Protein AF-A0A124GRG6-F1 (afdb_monomer_lite)

Foldseek 3Di:
DCDVVPDPVVVVCPVQDDPDDDDDFDPVQQFLVLLLVCLQFAAAPVCSVVVNVVSVVPSRVSSVNSRVQVCCCPVVVKDFHGNQDHDDDDDLPQWDADGPVRCQVQQQDADPVDRPDLPGVLSVPPPALAPVVSVVSSVCSNTPGPDPVVVVLVVLQVVQLVVDVQLVVQLRVLRNQAYHVVVLSVLQGIDDPDDDPVNVVVVVVSVVNVVSNVVSLVSNLVSCPSPDRPVSVVSNPPDPPVPVVPPPDD

Sequence (250 aa):
MNTAKESKLRYIIQENLPDPIFTFLDRRWWSEKTGHEYVERLAFPEEVDSLKVTLGGNYFAACCFAAVLKYVEVELQRSFTAHSLRIRFEPSQGSMTIDLATIVSLELIQNLQNAKSKESLFGLLNKTLTPMGARLLRASILQPSTERVKLTARYNAVEDLATKEDMFVSVRQALKGFIDADKVLTAIILVPTKRTIQYVEQSVNNVIMLKTYVSAIKSIFQALGAAQSDLLLTIREVDPTPLWCFTQSN

pLDDT: mean 86.77, std 13.29, range [29.41, 96.44]

Organism: Penicillium freii (NCBI:txid48697)

InterPro domains:
  IPR007696 DNA mismatch repair protein MutS, core [PF05192] (101-217)
  IPR036187 DNA mismatch repair protein MutS, core domain superfamily [SSF48334] (99-239)
  IPR036678 MutS, connector domain superfamily [SSF53150] (53-112)
  IPR045076 DNA mismatch repair MutS [PTHR11361] (50-224)

Radius of gyration: 21.97 Å; chains: 1; bounding box: 48×64×55 Å

Secondary structure (DSSP, 8-state):
--TTTT-HHHHHHHHHSSS-------GGG--HHHHHHHHHHHB-TTTHHHHHHHHHT-HHHHHHHHHHHHHHHHTS--EEPTT-B------STTB----HHHHHHTTSSS-SS-TT-S-SHHHHH---SSHHHHHHHHHHHHS-B--HHHHHHHHHHHHHHHH-HHHHHHHHHHHTT---HHHHHHHHHEEPSS--HHHHHHHHHHHHHHHHHHHHHHHHHHHTTT--SHHHHHHHT---HHHHTTSS--

Structure (mmCIF, N/CA/C/O backbone):
data_AF-A0A124GRG6-F1
#
_entry.id   AF-A0A124GRG6-F1
#
loop_
_atom_site.group_PDB
_atom_site.id
_atom_site.type_symbol
_atom_site.label_atom_id
_atom_site.label_alt_id
_atom_site.label_comp_id
_atom_site.label_asym_id
_atom_site.label_entity_id
_atom_site.label_seq_id
_atom_site.pdbx_PDB_ins_code
_atom_site.Cartn_x
_atom_site.Cartn_y
_atom_site.Cartn_z
_atom_site.occupancy
_atom_site.B_iso_or_equiv
_atom_site.auth_seq_id
_atom_site.auth_comp_id
_atom_site.auth_asym_id
_atom_site.auth_atom_id
_atom_site.pdbx_PDB_model_num
ATOM 1 N N . MET A 1 1 ? 18.482 10.047 -30.216 1.00 45.06 1 MET A N 1
ATOM 2 C CA . MET A 1 1 ? 17.725 9.510 -29.060 1.00 45.06 1 MET A CA 1
ATOM 3 C C . MET A 1 1 ? 17.714 10.540 -27.921 1.00 45.06 1 MET A C 1
ATOM 5 O O . MET A 1 1 ? 18.428 10.366 -26.948 1.00 45.06 1 MET A O 1
ATOM 9 N N . ASN A 1 2 ? 16.933 11.623 -28.046 1.00 51.88 2 ASN A N 1
ATOM 10 C CA . ASN A 1 2 ? 16.755 12.647 -26.990 1.00 51.88 2 ASN A CA 1
ATOM 11 C C . ASN A 1 2 ? 15.276 12.874 -26.609 1.00 51.88 2 ASN A C 1
ATOM 13 O O . ASN A 1 2 ? 14.958 13.692 -25.753 1.00 51.88 2 ASN A O 1
ATOM 17 N N . THR A 1 3 ? 14.356 12.108 -27.198 1.00 67.44 3 THR A N 1
ATOM 18 C CA . THR A 1 3 ? 12.917 12.408 -27.198 1.00 67.44 3 THR A CA 1
ATOM 19 C C . THR A 1 3 ? 12.242 12.324 -25.827 1.00 67.44 3 THR A C 1
ATOM 21 O O . THR A 1 3 ? 11.271 13.033 -25.589 1.00 67.44 3 THR A O 1
ATOM 24 N N . ALA A 1 4 ? 12.745 11.506 -24.896 1.00 66.69 4 ALA A N 1
ATOM 25 C CA . ALA A 1 4 ? 12.162 11.407 -23.553 1.00 66.69 4 ALA A CA 1
ATOM 26 C C . ALA A 1 4 ? 12.542 12.595 -22.647 1.00 66.69 4 ALA A C 1
ATOM 28 O O . ALA A 1 4 ? 11.712 13.073 -21.870 1.00 66.69 4 ALA A O 1
ATOM 29 N N . LYS A 1 5 ? 13.782 13.094 -22.765 1.00 72.31 5 LYS A N 1
ATOM 30 C CA . LYS A 1 5 ? 14.305 14.213 -21.958 1.00 72.31 5 LYS A CA 1
ATOM 31 C C . LYS A 1 5 ? 13.663 15.550 -22.330 1.00 72.31 5 LYS A C 1
ATOM 33 O O . LYS A 1 5 ? 13.574 16.432 -21.483 1.00 72.31 5 LYS A O 1
ATOM 38 N N . GLU A 1 6 ? 13.182 15.664 -23.560 1.00 78.69 6 GLU A N 1
ATOM 39 C CA . GLU A 1 6 ? 12.491 16.838 -24.105 1.00 78.69 6 GLU A CA 1
ATOM 40 C C . GLU A 1 6 ? 10.975 16.601 -24.239 1.00 78.69 6 GLU A C 1
ATOM 42 O O . GLU A 1 6 ? 10.271 17.335 -24.927 1.00 78.69 6 GLU A O 1
ATOM 47 N N . SER A 1 7 ? 10.446 15.549 -23.605 1.00 86.00 7 SER A N 1
ATOM 48 C CA . SER A 1 7 ? 9.032 15.201 -23.743 1.00 86.00 7 SER A CA 1
ATOM 49 C C . SER A 1 7 ? 8.112 16.224 -23.071 1.00 86.00 7 SER A C 1
ATOM 51 O O . SER A 1 7 ? 8.386 16.723 -21.978 1.00 86.00 7 SER A O 1
ATOM 53 N N . LYS A 1 8 ? 6.946 16.460 -23.688 1.00 86.50 8 LYS A N 1
ATOM 54 C CA . LYS A 1 8 ? 5.879 17.307 -23.127 1.00 86.50 8 LYS A CA 1
ATOM 55 C C . LYS A 1 8 ? 5.439 16.846 -21.732 1.00 86.50 8 LYS A C 1
ATOM 57 O O . LYS A 1 8 ? 5.145 17.673 -20.879 1.00 86.50 8 LYS A O 1
ATOM 62 N N . LEU A 1 9 ? 5.434 15.534 -21.485 1.00 85.44 9 LEU A N 1
ATOM 63 C CA . LEU A 1 9 ? 5.103 14.973 -20.175 1.00 85.44 9 LEU A CA 1
ATOM 64 C C . LEU A 1 9 ? 6.081 15.447 -19.096 1.00 85.44 9 LEU A C 1
ATOM 66 O O . LEU A 1 9 ? 5.651 15.839 -18.018 1.00 85.44 9 LEU A O 1
ATOM 70 N N . ARG A 1 10 ? 7.387 15.457 -19.389 1.00 85.75 10 ARG A N 1
ATOM 71 C CA . ARG A 1 10 ? 8.394 15.947 -18.444 1.00 85.75 10 ARG A CA 1
ATOM 72 C C . ARG A 1 10 ? 8.158 17.414 -18.095 1.00 85.75 10 ARG A C 1
ATOM 74 O O . ARG A 1 10 ? 8.211 17.750 -16.920 1.00 85.75 10 ARG A O 1
ATOM 81 N N . TYR A 1 11 ? 7.865 18.243 -19.096 1.00 85.81 11 TYR A N 1
ATOM 82 C CA . TYR A 1 11 ? 7.558 19.658 -18.887 1.00 85.81 11 TYR A CA 1
ATOM 83 C C . TYR A 1 11 ? 6.348 19.838 -17.959 1.00 85.81 11 TYR A C 1
ATOM 85 O O . TYR A 1 11 ? 6.452 20.516 -16.944 1.00 85.81 11 TYR A O 1
ATOM 93 N N . ILE A 1 12 ? 5.246 19.129 -18.231 1.00 86.25 12 ILE A N 1
ATOM 94 C CA . ILE A 1 12 ? 4.041 19.162 -17.386 1.00 86.25 12 ILE A CA 1
ATOM 95 C C . ILE A 1 12 ? 4.366 18.732 -15.947 1.00 86.25 12 ILE A C 1
ATOM 97 O O . ILE A 1 12 ? 3.923 19.368 -14.996 1.00 86.25 12 ILE A O 1
ATOM 101 N N . ILE A 1 13 ? 5.158 17.672 -15.763 1.00 86.62 13 ILE A N 1
ATOM 102 C CA . ILE A 1 13 ? 5.553 17.199 -14.429 1.00 86.62 13 ILE A CA 1
ATOM 103 C C . ILE A 1 13 ? 6.398 18.254 -13.699 1.00 86.62 13 ILE A C 1
ATOM 105 O O . ILE A 1 13 ? 6.186 18.470 -12.511 1.00 86.62 13 ILE A O 1
ATOM 109 N N . GLN A 1 14 ? 7.326 18.917 -14.393 1.00 86.50 14 GLN A N 1
ATOM 110 C CA . GLN A 1 14 ? 8.172 19.970 -13.820 1.00 86.50 14 GLN A CA 1
ATOM 111 C C . GLN A 1 14 ? 7.398 21.233 -13.446 1.00 86.50 14 GLN A C 1
ATOM 113 O O . GLN A 1 14 ? 7.753 21.877 -12.468 1.00 86.50 14 GLN A O 1
ATOM 118 N N . GLU A 1 15 ? 6.354 21.583 -14.196 1.00 84.75 15 GLU A N 1
ATOM 119 C CA . GLU A 1 15 ? 5.492 22.714 -13.844 1.00 84.75 15 GLU A CA 1
ATOM 120 C C . GLU A 1 15 ? 4.614 22.427 -12.624 1.00 84.75 15 GLU A C 1
ATOM 122 O O . GLU A 1 15 ? 4.284 23.345 -11.880 1.00 84.75 15 GLU A O 1
ATOM 127 N N . ASN A 1 16 ? 4.217 21.167 -12.422 1.00 82.50 16 ASN A N 1
ATOM 128 C CA . ASN A 1 16 ? 3.251 20.818 -11.384 1.00 82.50 16 ASN A CA 1
ATOM 129 C C . ASN A 1 16 ? 3.906 20.339 -10.081 1.00 82.50 16 ASN A C 1
ATOM 131 O O . ASN A 1 16 ? 3.351 20.585 -9.017 1.00 82.50 16 ASN A O 1
ATOM 135 N N . LEU A 1 17 ? 5.062 19.669 -10.121 1.00 80.75 17 LEU A N 1
ATOM 136 C CA . LEU A 1 17 ? 5.727 19.148 -8.921 1.00 80.75 17 LEU A CA 1
ATOM 137 C C . LEU A 1 17 ? 6.928 20.012 -8.507 1.00 80.75 17 LEU A C 1
ATOM 139 O O . LEU A 1 17 ? 7.742 20.358 -9.362 1.00 80.75 17 LEU A O 1
ATOM 143 N N . PRO A 1 18 ? 7.113 20.277 -7.200 1.00 75.94 18 PRO A N 1
ATOM 144 C CA . PRO A 1 18 ? 8.347 20.866 -6.695 1.00 75.94 18 PRO A CA 1
ATOM 145 C C . PRO A 1 18 ? 9.488 19.836 -6.761 1.00 75.94 18 PRO A C 1
ATOM 147 O O . PRO A 1 18 ? 9.360 18.730 -6.236 1.00 75.94 18 PRO A O 1
ATOM 150 N N . ASP A 1 19 ? 10.590 20.198 -7.423 1.00 79.69 19 ASP A N 1
ATOM 151 C CA . ASP A 1 19 ? 11.843 19.429 -7.540 1.00 79.69 19 ASP A CA 1
ATOM 152 C C . ASP A 1 19 ? 11.698 17.922 -7.874 1.00 79.69 19 ASP A C 1
ATOM 154 O O . ASP A 1 19 ? 12.175 17.055 -7.132 1.00 79.69 19 ASP A O 1
ATOM 158 N N . PRO A 1 20 ? 11.074 17.553 -9.011 1.00 84.31 20 PRO A N 1
ATOM 159 C CA . PRO A 1 20 ? 10.910 16.154 -9.390 1.00 84.31 20 PRO A CA 1
ATOM 160 C C . PRO A 1 20 ? 12.249 15.493 -9.756 1.00 84.31 20 PRO A C 1
ATOM 162 O O . PRO A 1 20 ? 12.995 15.968 -10.617 1.00 84.31 20 PRO A O 1
ATOM 165 N N . ILE A 1 21 ? 12.519 14.332 -9.156 1.00 87.81 21 ILE A N 1
ATOM 166 C CA . ILE A 1 21 ? 13.664 13.482 -9.505 1.00 87.81 21 ILE A CA 1
ATOM 167 C C . ILE A 1 21 ? 13.283 12.609 -10.703 1.00 87.81 21 ILE A C 1
ATOM 169 O O . ILE A 1 21 ? 12.357 11.802 -10.628 1.00 87.81 21 ILE A O 1
ATOM 173 N N . PHE A 1 22 ? 14.027 12.739 -11.802 1.00 87.88 22 PHE A N 1
ATOM 174 C CA . PHE A 1 22 ? 13.842 11.910 -12.993 1.00 87.88 22 PHE A CA 1
ATOM 175 C C . PHE A 1 22 ? 14.947 10.864 -13.114 1.00 87.88 22 PHE A C 1
ATOM 177 O O . PHE A 1 22 ? 16.128 11.201 -13.209 1.00 87.88 22 PHE A O 1
ATOM 184 N N . THR A 1 23 ? 14.554 9.596 -13.209 1.00 89.19 23 THR A N 1
ATOM 185 C CA . THR A 1 23 ? 15.450 8.488 -13.551 1.00 89.19 23 THR A CA 1
ATOM 186 C C . THR A 1 23 ? 15.090 7.967 -14.935 1.00 89.19 23 THR A C 1
ATOM 188 O O . THR A 1 23 ? 13.959 7.554 -15.181 1.00 89.19 23 THR A O 1
ATOM 191 N N . PHE A 1 24 ? 16.048 8.012 -15.860 1.00 88.25 24 PHE A N 1
ATOM 192 C CA . PHE A 1 24 ? 15.847 7.561 -17.234 1.00 88.25 24 PHE A CA 1
ATOM 193 C C . PHE A 1 24 ? 16.348 6.129 -17.393 1.00 88.25 24 PHE A C 1
ATOM 195 O O . PHE A 1 24 ? 17.484 5.824 -17.042 1.00 88.25 24 PHE A O 1
ATOM 202 N N . LEU A 1 25 ? 15.496 5.271 -17.950 1.00 89.56 25 LEU A N 1
ATOM 203 C CA . LEU A 1 25 ? 15.779 3.860 -18.200 1.00 89.56 25 LEU A CA 1
ATOM 204 C C . LEU A 1 25 ? 15.979 3.610 -19.695 1.00 89.56 25 LEU A C 1
ATOM 206 O O . LEU A 1 25 ? 15.383 4.295 -20.530 1.00 89.56 25 LEU A O 1
ATOM 210 N N . ASP A 1 26 ? 16.783 2.602 -20.036 1.00 90.00 26 ASP A N 1
ATOM 211 C CA . ASP A 1 26 ? 16.988 2.195 -21.427 1.00 90.00 26 ASP A CA 1
ATOM 212 C C . ASP A 1 26 ? 15.670 1.686 -22.039 1.00 90.00 26 ASP A C 1
ATOM 214 O O . ASP A 1 26 ? 14.935 0.910 -21.421 1.00 90.00 26 ASP A O 1
ATOM 218 N N . ARG A 1 27 ? 15.374 2.096 -23.281 1.00 89.50 27 ARG A N 1
ATOM 219 C CA . ARG A 1 27 ? 14.170 1.701 -24.026 1.00 89.50 27 ARG A CA 1
ATOM 220 C C . ARG A 1 27 ? 14.010 0.183 -24.103 1.00 89.50 27 ARG A C 1
ATOM 222 O O . ARG A 1 27 ? 12.877 -0.291 -24.079 1.00 89.50 27 ARG A O 1
ATOM 229 N N . ARG A 1 28 ? 15.110 -0.573 -24.146 1.00 91.75 28 ARG A N 1
ATOM 230 C CA . ARG A 1 28 ? 15.088 -2.045 -24.194 1.00 91.75 28 ARG A CA 1
ATOM 231 C C . ARG A 1 28 ? 14.406 -2.692 -22.982 1.00 91.75 28 ARG A C 1
ATOM 233 O O . ARG A 1 28 ? 13.958 -3.826 -23.085 1.00 91.75 28 ARG A O 1
ATOM 240 N N . TRP A 1 29 ? 14.320 -1.993 -21.846 1.00 92.62 29 TRP A N 1
ATOM 241 C CA . TRP A 1 29 ? 13.673 -2.504 -20.630 1.00 92.62 29 TRP A CA 1
ATOM 242 C C . TRP A 1 29 ? 12.144 -2.354 -20.646 1.00 92.62 29 TRP A C 1
ATOM 244 O O . TRP A 1 29 ? 11.463 -2.961 -19.828 1.00 92.62 29 TRP A O 1
ATOM 254 N N . TRP A 1 30 ? 11.588 -1.604 -21.600 1.00 94.12 30 TRP A N 1
ATOM 255 C CA . TRP A 1 30 ? 10.148 -1.370 -21.742 1.00 94.12 30 TRP A CA 1
ATOM 256 C C . TRP A 1 30 ? 9.510 -2.410 -22.672 1.00 94.12 30 TRP A C 1
ATOM 258 O O . TRP A 1 30 ? 9.023 -2.072 -23.751 1.00 94.12 30 TRP A O 1
ATOM 268 N N . SER A 1 31 ? 9.543 -3.679 -22.265 1.00 94.94 31 SER A N 1
ATOM 269 C CA . SER A 1 31 ? 9.115 -4.832 -23.070 1.00 94.94 31 SER A CA 1
ATOM 270 C C . SER A 1 31 ? 7.916 -5.540 -22.440 1.00 94.94 31 SER A C 1
ATOM 272 O O . SER A 1 31 ? 7.988 -5.973 -21.292 1.00 94.94 31 SER A O 1
ATOM 274 N N . GLU A 1 32 ? 6.833 -5.701 -23.203 1.00 94.69 32 GLU A N 1
ATOM 275 C CA . GLU A 1 32 ? 5.646 -6.458 -22.781 1.00 94.69 32 GLU A CA 1
ATOM 276 C C . GLU A 1 32 ? 5.993 -7.922 -22.489 1.00 94.69 32 GLU A C 1
ATOM 278 O O . GLU A 1 32 ? 5.652 -8.436 -21.425 1.00 94.69 32 GLU A O 1
ATOM 283 N N . LYS A 1 33 ? 6.752 -8.570 -23.386 1.00 94.56 33 LYS A N 1
ATOM 284 C CA . LYS A 1 33 ? 7.201 -9.960 -23.215 1.00 94.56 33 LYS A CA 1
ATOM 285 C C . LYS A 1 33 ? 7.907 -10.153 -21.873 1.00 94.56 33 LYS A C 1
ATOM 287 O O . LYS A 1 33 ? 7.586 -11.071 -21.128 1.00 94.56 33 LYS A O 1
ATOM 292 N N . THR A 1 34 ? 8.824 -9.245 -21.542 1.00 94.56 34 THR A N 1
ATOM 293 C CA . THR A 1 34 ? 9.552 -9.285 -20.268 1.00 94.56 34 THR A CA 1
ATOM 294 C C . THR A 1 34 ? 8.617 -9.047 -19.080 1.00 94.56 34 THR A C 1
ATOM 296 O O . THR A 1 34 ? 8.806 -9.641 -18.024 1.00 94.56 34 THR A O 1
ATOM 299 N N . GLY A 1 35 ? 7.570 -8.234 -19.244 1.00 93.88 35 GLY A N 1
ATOM 300 C CA . GLY A 1 35 ? 6.513 -8.069 -18.245 1.00 93.88 35 GLY A CA 1
ATOM 301 C C . GLY A 1 35 ? 5.787 -9.380 -17.931 1.00 93.88 35 GLY A C 1
ATOM 302 O O . GLY A 1 35 ? 5.628 -9.721 -16.760 1.00 93.88 35 GLY A O 1
ATOM 303 N N . HIS A 1 36 ? 5.419 -10.156 -18.955 1.00 94.25 36 HIS A N 1
ATOM 304 C CA . HIS A 1 36 ? 4.814 -11.480 -18.766 1.00 94.25 36 HIS A CA 1
ATOM 305 C C . HIS A 1 36 ? 5.774 -12.484 -18.117 1.00 94.25 36 HIS A C 1
ATOM 307 O O . HIS A 1 36 ? 5.362 -13.208 -17.212 1.00 94.25 36 HIS A O 1
ATOM 313 N N . GLU A 1 37 ? 7.049 -12.489 -18.519 1.00 95.19 37 GLU A N 1
ATOM 314 C CA . GLU A 1 37 ? 8.094 -13.316 -17.893 1.00 95.19 37 GLU A CA 1
ATOM 315 C C . GLU A 1 37 ? 8.240 -12.995 -16.394 1.00 95.19 37 GLU A C 1
ATOM 317 O O . GLU A 1 37 ? 8.407 -13.890 -15.564 1.00 95.19 37 GLU A O 1
ATOM 322 N N . TYR A 1 38 ? 8.136 -11.716 -16.014 1.00 95.31 38 TYR A N 1
ATOM 323 C CA . TYR A 1 38 ? 8.145 -11.311 -14.611 1.00 95.31 38 TYR A CA 1
ATOM 324 C C . TYR A 1 38 ? 6.921 -11.797 -13.839 1.00 95.31 38 TYR A C 1
ATOM 326 O O . TYR A 1 38 ? 7.084 -12.251 -12.708 1.00 95.31 38 TYR A O 1
ATOM 334 N N . VAL A 1 39 ? 5.721 -11.719 -14.420 1.00 94.81 39 VAL A N 1
ATOM 335 C CA . VAL A 1 39 ? 4.507 -12.246 -13.777 1.00 94.81 39 VAL A CA 1
ATOM 336 C C . VAL A 1 39 ? 4.622 -13.746 -13.558 1.00 94.81 39 VAL A C 1
ATOM 338 O O . VAL A 1 39 ? 4.385 -14.209 -12.450 1.00 94.81 39 VAL A O 1
ATOM 341 N N . GLU A 1 40 ? 5.058 -14.493 -14.567 1.00 95.00 40 GLU A N 1
ATOM 342 C CA . GLU A 1 40 ? 5.236 -15.942 -14.459 1.00 95.00 40 GLU A CA 1
ATOM 343 C C . GLU A 1 40 ? 6.238 -16.332 -13.370 1.00 95.00 40 GLU A C 1
ATOM 345 O O . GLU A 1 40 ? 6.014 -17.287 -12.631 1.00 95.00 40 GLU A O 1
ATOM 350 N N . ARG A 1 41 ? 7.320 -15.565 -13.225 1.00 94.88 41 ARG A N 1
ATOM 351 C CA . ARG A 1 41 ? 8.357 -15.846 -12.232 1.00 94.88 41 ARG A CA 1
ATOM 352 C C . ARG A 1 41 ? 7.998 -15.391 -10.817 1.00 94.88 41 ARG A C 1
ATOM 354 O O . ARG A 1 41 ? 8.437 -16.020 -9.857 1.00 94.88 41 ARG A O 1
ATOM 361 N N . LEU A 1 42 ? 7.307 -14.261 -10.662 1.00 94.56 42 LEU A N 1
ATOM 362 C CA . LEU A 1 42 ? 7.162 -13.579 -9.368 1.00 94.56 42 LEU A CA 1
ATOM 363 C C . LEU A 1 42 ? 5.755 -13.642 -8.776 1.00 94.56 42 LEU A C 1
ATOM 365 O O . LEU A 1 42 ? 5.645 -13.562 -7.553 1.00 94.56 42 LEU A O 1
ATOM 369 N N . ALA A 1 43 ? 4.706 -13.763 -9.592 1.00 94.12 43 ALA A N 1
ATOM 370 C CA . ALA A 1 43 ? 3.334 -13.815 -9.093 1.00 94.12 43 ALA A CA 1
ATOM 371 C C . ALA A 1 43 ? 3.041 -15.143 -8.386 1.00 94.12 43 ALA A C 1
ATOM 373 O O . ALA A 1 43 ? 3.670 -16.168 -8.674 1.00 94.12 43 ALA A O 1
ATOM 374 N N . PHE A 1 44 ? 2.053 -15.140 -7.491 1.00 92.81 44 PHE A N 1
ATOM 375 C CA . PHE A 1 44 ? 1.542 -16.382 -6.917 1.00 92.81 44 PHE A CA 1
ATOM 376 C C . PHE A 1 44 ? 1.008 -17.309 -8.015 1.00 92.81 44 PHE A C 1
ATOM 378 O O . PHE A 1 44 ? 0.324 -16.812 -8.912 1.00 92.81 44 PHE A O 1
ATOM 385 N N . PRO A 1 45 ? 1.269 -18.633 -7.954 1.00 91.38 45 PRO A N 1
ATOM 386 C CA . PRO A 1 45 ? 0.937 -19.557 -9.043 1.00 91.38 45 PRO A CA 1
ATOM 387 C C . PRO A 1 45 ? -0.543 -19.518 -9.440 1.00 91.38 45 PRO A C 1
ATOM 389 O O . PRO A 1 45 ? -0.868 -19.585 -10.619 1.00 91.38 45 PRO A O 1
ATOM 392 N N . GLU A 1 46 ? -1.424 -19.330 -8.457 1.00 91.69 46 GLU A N 1
ATOM 393 C CA . GLU A 1 46 ? -2.879 -19.254 -8.628 1.00 91.69 46 GLU A CA 1
ATOM 394 C C . GLU A 1 46 ? -3.341 -17.998 -9.390 1.00 91.69 46 GLU A C 1
ATOM 396 O O . GLU A 1 46 ? -4.399 -18.001 -10.015 1.00 91.69 46 GLU A O 1
ATOM 401 N N . GLU A 1 47 ? -2.557 -16.915 -9.362 1.00 90.88 47 GLU A N 1
ATOM 402 C CA . GLU A 1 47 ? -2.912 -15.627 -9.972 1.00 90.88 47 GLU A CA 1
ATOM 403 C C . GLU A 1 47 ? -2.269 -15.430 -11.363 1.00 90.88 47 GLU A C 1
ATOM 405 O O . GLU A 1 47 ? -2.667 -14.517 -12.093 1.00 90.88 47 GLU A O 1
ATOM 410 N N . VAL A 1 48 ? -1.299 -16.271 -11.763 1.00 92.25 48 VAL A N 1
ATOM 411 C CA . VAL A 1 48 ? -0.482 -16.081 -12.983 1.00 92.25 48 VAL A CA 1
ATOM 412 C C . VAL A 1 48 ? -1.339 -15.961 -14.242 1.00 92.25 48 VAL A C 1
ATOM 414 O O . VAL A 1 48 ? -1.158 -15.015 -15.010 1.00 92.25 48 VAL A O 1
ATOM 417 N N . ASP A 1 49 ? -2.268 -16.889 -14.466 1.00 92.19 49 ASP A N 1
ATOM 418 C CA . ASP A 1 49 ? -3.046 -16.934 -15.710 1.00 92.19 49 ASP A CA 1
ATOM 419 C C . ASP A 1 49 ? -3.975 -15.722 -15.840 1.00 92.19 49 ASP A C 1
ATOM 421 O O . ASP A 1 49 ? -4.010 -15.060 -16.881 1.00 92.19 49 ASP A O 1
ATOM 425 N N . SER A 1 50 ? -4.650 -15.360 -14.747 1.00 92.06 50 SER A N 1
ATOM 426 C CA . SER A 1 50 ? -5.500 -14.165 -14.673 1.00 92.06 50 SER A CA 1
ATOM 427 C C . SER A 1 50 ? -4.706 -12.882 -14.957 1.00 92.06 50 SER A C 1
ATOM 429 O O . SER A 1 50 ? -5.132 -12.010 -15.726 1.00 92.06 50 SER A O 1
ATOM 431 N N . LEU A 1 51 ? -3.496 -12.779 -14.399 1.00 91.88 51 LEU A N 1
ATOM 432 C CA . LEU A 1 51 ? -2.610 -11.638 -14.616 1.00 91.88 51 LEU A CA 1
ATOM 433 C C . LEU A 1 51 ? -2.057 -11.585 -16.041 1.00 91.88 51 LEU A C 1
ATOM 435 O O . LEU A 1 51 ? -1.977 -10.496 -16.610 1.00 91.88 51 LEU A O 1
ATOM 439 N N . LYS A 1 52 ? -1.717 -12.729 -16.648 1.00 91.44 52 LYS A N 1
ATOM 440 C CA . LYS A 1 52 ? -1.278 -12.791 -18.050 1.00 91.44 52 LYS A CA 1
ATOM 441 C C . LYS A 1 52 ? -2.375 -12.289 -18.990 1.00 91.44 52 LYS A C 1
ATOM 443 O O . LYS A 1 52 ? -2.082 -11.468 -19.855 1.00 91.44 52 LYS A O 1
ATOM 448 N N . VAL A 1 53 ? -3.627 -12.703 -18.785 1.00 91.50 53 VAL A N 1
ATOM 449 C CA . VAL A 1 53 ? -4.772 -12.202 -19.568 1.00 91.50 53 VAL A CA 1
ATOM 450 C C . VAL A 1 53 ? -4.935 -10.691 -19.391 1.00 91.50 53 VAL A C 1
ATOM 452 O O . VAL A 1 53 ? -5.059 -9.957 -20.371 1.00 91.50 53 VAL A O 1
ATOM 455 N N . THR A 1 54 ? -4.865 -10.207 -18.149 1.00 90.44 54 THR A N 1
ATOM 456 C CA . THR A 1 54 ? -5.023 -8.778 -17.840 1.00 90.44 54 THR A CA 1
ATOM 457 C C . THR A 1 54 ? -3.923 -7.921 -18.472 1.00 90.44 54 THR A C 1
ATOM 459 O O . THR A 1 54 ? -4.209 -6.861 -19.031 1.00 90.44 54 THR A O 1
ATOM 462 N N . LEU A 1 55 ? -2.667 -8.373 -18.417 1.00 88.50 55 LEU A N 1
ATOM 463 C CA . LEU A 1 55 ? -1.538 -7.672 -19.030 1.00 88.50 55 LEU A CA 1
ATOM 464 C C . LEU A 1 55 ? -1.599 -7.680 -20.557 1.00 88.50 55 LEU A C 1
ATOM 466 O O . LEU A 1 55 ? -1.285 -6.655 -21.154 1.00 88.50 55 LEU A O 1
ATOM 470 N N . GLY A 1 56 ? -2.074 -8.768 -21.173 1.00 88.44 56 GLY A N 1
ATOM 471 C CA . GLY A 1 56 ? -2.231 -8.843 -22.629 1.00 88.44 56 GLY A CA 1
ATOM 472 C C . GLY A 1 56 ? -3.241 -7.828 -23.183 1.00 88.44 56 GLY A C 1
ATOM 473 O O . GLY A 1 56 ? -3.126 -7.394 -24.323 1.00 88.44 56 GLY A O 1
ATOM 474 N N . GLY A 1 57 ? -4.206 -7.389 -22.366 1.00 88.12 57 GLY A N 1
ATOM 475 C CA . GLY A 1 57 ? -5.109 -6.283 -22.708 1.00 88.12 57 GLY A CA 1
ATOM 476 C C . GLY A 1 57 ? -4.527 -4.884 -22.463 1.00 88.12 57 GLY A C 1
ATOM 477 O O . GLY A 1 57 ? -5.121 -3.894 -22.882 1.00 88.12 57 GLY A O 1
ATOM 478 N N . ASN A 1 58 ? -3.381 -4.776 -21.780 1.00 91.19 58 ASN A N 1
ATOM 479 C CA . ASN A 1 58 ? -2.823 -3.522 -21.269 1.00 91.19 58 ASN A CA 1
ATOM 480 C C . ASN A 1 58 ? -1.319 -3.393 -21.575 1.00 91.19 58 ASN A C 1
ATOM 482 O O . ASN A 1 58 ? -0.491 -3.278 -20.666 1.00 91.19 58 ASN A O 1
ATOM 486 N N . TYR A 1 59 ? -0.977 -3.327 -22.865 1.00 92.94 59 TYR A N 1
ATOM 487 C CA . TYR A 1 59 ? 0.400 -3.254 -23.377 1.00 92.94 59 TYR A CA 1
ATOM 488 C C . TYR A 1 59 ? 1.312 -2.274 -22.613 1.00 92.94 59 TYR A C 1
ATOM 490 O O . TYR A 1 59 ? 2.393 -2.632 -22.140 1.00 92.94 59 TYR A O 1
ATOM 498 N N . PHE A 1 60 ? 0.876 -1.019 -22.439 1.00 93.12 60 PHE A N 1
ATOM 499 C CA . PHE A 1 60 ? 1.698 -0.005 -21.770 1.00 93.12 60 PHE A CA 1
ATOM 500 C C . PHE A 1 60 ? 1.927 -0.313 -20.288 1.00 93.12 60 PHE A C 1
ATOM 502 O O . PHE A 1 60 ? 3.022 -0.067 -19.787 1.00 93.12 60 PHE A O 1
ATOM 509 N N . ALA A 1 61 ? 0.937 -0.886 -19.598 1.00 93.12 61 ALA A N 1
ATOM 510 C CA . ALA A 1 61 ? 1.089 -1.282 -18.202 1.00 93.12 61 ALA A CA 1
ATOM 511 C C . ALA A 1 61 ? 2.123 -2.409 -18.061 1.00 93.12 61 ALA A C 1
ATOM 513 O O . ALA A 1 61 ? 2.986 -2.331 -17.186 1.00 93.12 61 ALA A O 1
ATOM 514 N N . ALA A 1 62 ? 2.101 -3.394 -18.967 1.00 94.31 62 ALA A N 1
ATOM 515 C CA . ALA A 1 62 ? 3.086 -4.475 -19.009 1.00 94.31 62 ALA A CA 1
ATOM 516 C C . ALA A 1 62 ? 4.513 -3.949 -19.242 1.00 94.31 62 ALA A C 1
ATOM 518 O O . ALA A 1 62 ? 5.437 -4.313 -18.511 1.00 94.31 62 ALA A O 1
ATOM 519 N N . CYS A 1 63 ? 4.694 -3.033 -20.200 1.00 95.31 63 CYS A N 1
ATOM 520 C CA . CYS A 1 63 ? 5.984 -2.388 -20.457 1.00 95.31 63 CYS A CA 1
ATOM 521 C C . CYS A 1 63 ? 6.500 -1.587 -19.250 1.00 95.31 63 CYS A C 1
ATOM 523 O O . CYS A 1 63 ? 7.683 -1.681 -18.920 1.00 95.31 63 CYS A O 1
ATOM 525 N N . CYS A 1 64 ? 5.636 -0.798 -18.600 1.00 94.50 64 CYS A N 1
ATOM 526 C CA . CYS A 1 64 ? 5.989 -0.033 -17.400 1.00 94.50 64 CYS A CA 1
ATOM 527 C C . CYS A 1 64 ? 6.403 -0.961 -16.253 1.00 94.50 64 CYS A C 1
ATOM 529 O O . CYS A 1 64 ? 7.426 -0.736 -15.608 1.00 94.50 64 CYS A O 1
ATOM 531 N N . PHE A 1 65 ? 5.629 -2.023 -16.026 1.00 95.06 65 PHE A N 1
ATOM 532 C CA . PHE A 1 65 ? 5.905 -3.025 -15.003 1.00 95.06 65 PHE A CA 1
ATOM 533 C C . PHE A 1 65 ? 7.271 -3.693 -15.218 1.00 95.06 65 PHE A C 1
ATOM 535 O O . PHE A 1 65 ? 8.081 -3.753 -14.292 1.00 95.06 65 PHE A O 1
ATOM 542 N N . ALA A 1 66 ? 7.571 -4.104 -16.455 1.00 95.94 66 ALA A N 1
ATOM 543 C CA . ALA A 1 66 ? 8.862 -4.684 -16.817 1.00 95.94 66 ALA A CA 1
ATOM 544 C C . ALA A 1 66 ? 10.032 -3.723 -16.553 1.00 95.94 66 ALA A C 1
ATOM 546 O O . ALA A 1 66 ? 11.046 -4.121 -15.974 1.00 95.94 66 ALA A O 1
ATOM 547 N N . ALA A 1 67 ? 9.882 -2.452 -16.935 1.00 95.88 67 ALA A N 1
ATOM 548 C CA . ALA A 1 67 ? 10.921 -1.443 -16.759 1.00 95.88 67 ALA A CA 1
ATOM 549 C C . ALA A 1 67 ? 11.209 -1.166 -15.274 1.00 95.88 67 ALA A C 1
ATOM 551 O O . ALA A 1 67 ? 12.374 -1.096 -14.881 1.00 95.88 67 ALA A O 1
ATOM 552 N N . VAL A 1 68 ? 10.167 -1.065 -14.440 1.00 95.25 68 VAL A N 1
ATOM 553 C CA . VAL A 1 68 ? 10.311 -0.862 -12.988 1.00 95.25 68 VAL A CA 1
ATOM 554 C C . VAL A 1 68 ? 11.004 -2.054 -12.336 1.00 95.25 68 VAL A C 1
ATOM 556 O O . VAL A 1 68 ? 11.940 -1.863 -11.562 1.00 95.25 68 VAL A O 1
ATOM 559 N N . LEU A 1 69 ? 10.613 -3.287 -12.667 1.00 94.56 69 LEU A N 1
ATOM 560 C CA . LEU A 1 69 ? 11.281 -4.463 -12.109 1.00 94.56 69 LEU A CA 1
ATOM 561 C C . LEU A 1 69 ? 12.733 -4.582 -12.570 1.00 94.56 69 LEU A C 1
ATOM 563 O O . LEU A 1 69 ? 13.594 -4.925 -11.757 1.00 94.56 69 LEU A O 1
ATOM 567 N N . LYS A 1 70 ? 13.045 -4.227 -13.824 1.00 94.38 70 LYS A N 1
ATOM 568 C CA . LYS A 1 70 ? 14.444 -4.180 -14.262 1.00 94.38 70 LYS A CA 1
ATOM 569 C C . LYS A 1 70 ? 15.253 -3.114 -13.549 1.00 94.38 70 LYS A C 1
ATOM 571 O O . LYS A 1 70 ? 16.399 -3.384 -13.205 1.00 94.38 70 LYS A O 1
ATOM 576 N N . TYR A 1 71 ? 14.671 -1.951 -13.282 1.00 94.12 71 TYR A N 1
ATOM 577 C CA . TYR A 1 71 ? 15.326 -0.923 -12.481 1.00 94.12 71 TYR A CA 1
ATOM 578 C C . TYR A 1 71 ? 15.683 -1.443 -11.081 1.00 94.12 71 TYR A C 1
ATOM 580 O O . TYR A 1 71 ? 16.815 -1.284 -10.630 1.00 94.12 71 TYR A O 1
ATOM 588 N N . VAL A 1 72 ? 14.755 -2.140 -10.419 1.00 92.75 72 VAL A N 1
ATOM 589 C CA . VAL A 1 72 ? 14.999 -2.728 -9.093 1.00 92.75 72 VAL A CA 1
ATOM 590 C C . VAL A 1 72 ? 16.115 -3.784 -9.135 1.00 92.75 72 VAL A C 1
ATOM 592 O O . VAL A 1 72 ? 16.992 -3.795 -8.271 1.00 92.75 72 VAL A O 1
ATOM 595 N N . GLU A 1 73 ? 16.131 -4.643 -10.154 1.00 91.44 73 GLU A N 1
ATOM 596 C CA . GLU A 1 73 ? 17.143 -5.698 -10.280 1.00 91.44 73 GLU A CA 1
ATOM 597 C C . GLU A 1 73 ? 18.531 -5.181 -10.659 1.00 91.44 73 GLU A C 1
ATOM 599 O O . GLU A 1 73 ? 19.525 -5.668 -10.125 1.00 91.44 73 GLU A O 1
ATOM 604 N N . VAL A 1 74 ? 18.608 -4.217 -11.578 1.00 90.75 74 VAL A N 1
ATOM 605 C CA . VAL A 1 74 ? 19.877 -3.744 -12.147 1.00 90.75 74 VAL A CA 1
ATOM 606 C C . VAL A 1 74 ? 20.464 -2.604 -11.321 1.00 90.75 74 VAL A C 1
ATOM 608 O O . VAL A 1 74 ? 21.613 -2.694 -10.896 1.00 90.75 74 VAL A O 1
ATOM 611 N N . GLU A 1 75 ? 19.682 -1.555 -11.062 1.00 88.75 75 GLU A N 1
ATOM 612 C CA . GLU A 1 75 ? 20.174 -0.336 -10.409 1.00 88.75 75 GLU A CA 1
ATOM 613 C C . GLU A 1 75 ? 20.171 -0.473 -8.885 1.00 88.75 75 GLU A C 1
ATOM 615 O O . GLU A 1 75 ? 21.141 -0.105 -8.225 1.00 88.75 75 GLU A O 1
ATOM 620 N N . LEU A 1 76 ? 19.111 -1.050 -8.302 1.00 89.44 76 LEU A N 1
ATOM 621 C CA . LEU A 1 76 ? 19.045 -1.261 -6.847 1.00 89.44 76 LEU A CA 1
ATOM 622 C C . LEU A 1 76 ? 19.715 -2.569 -6.401 1.00 89.44 76 LEU A C 1
ATOM 624 O O . LEU A 1 76 ? 19.856 -2.795 -5.197 1.00 89.44 76 LEU A O 1
ATOM 628 N N . GLN A 1 77 ? 20.120 -3.426 -7.347 1.00 89.00 77 GLN A N 1
ATOM 629 C CA . GLN A 1 77 ? 20.716 -4.745 -7.095 1.00 89.00 77 GLN A CA 1
ATOM 630 C C . GLN A 1 77 ? 19.870 -5.618 -6.152 1.00 89.00 77 GLN A C 1
ATOM 632 O O . GLN A 1 77 ? 20.397 -6.363 -5.317 1.00 89.00 77 GLN A O 1
ATOM 637 N N . ARG A 1 78 ? 18.540 -5.510 -6.262 1.00 88.81 78 ARG A N 1
ATOM 638 C CA . ARG A 1 78 ? 17.568 -6.267 -5.468 1.00 88.81 78 ARG A CA 1
ATOM 639 C C . ARG A 1 78 ? 16.831 -7.250 -6.361 1.00 88.81 78 ARG A C 1
ATOM 641 O O . ARG A 1 78 ? 16.262 -6.861 -7.371 1.00 88.81 78 ARG A O 1
ATOM 648 N N . SER A 1 79 ? 16.786 -8.514 -5.959 1.00 89.56 79 SER A N 1
ATOM 649 C CA . SER A 1 79 ? 15.952 -9.516 -6.623 1.00 89.56 79 SER A CA 1
ATOM 650 C C . SER A 1 79 ? 14.928 -10.080 -5.651 1.00 89.56 79 SER A C 1
ATOM 652 O O . SER A 1 79 ? 15.143 -10.096 -4.438 1.00 89.56 79 SER A O 1
ATOM 654 N N . PHE A 1 80 ? 13.792 -10.496 -6.195 1.00 91.69 80 PHE A N 1
ATOM 655 C CA . PHE A 1 80 ? 12.702 -11.097 -5.441 1.00 91.69 80 PHE A CA 1
ATOM 656 C C . PHE A 1 80 ? 12.731 -12.612 -5.604 1.00 91.69 80 PHE A C 1
ATOM 658 O O . PHE A 1 80 ? 13.100 -13.124 -6.668 1.00 91.69 80 PHE A O 1
ATOM 665 N N . THR A 1 81 ? 12.331 -13.314 -4.551 1.00 91.38 81 THR A N 1
ATOM 666 C CA . THR A 1 81 ? 12.115 -14.759 -4.577 1.00 91.38 81 THR A CA 1
ATOM 667 C C . THR A 1 81 ? 11.015 -15.104 -5.586 1.00 91.38 81 THR A C 1
ATOM 669 O O . THR A 1 81 ? 10.099 -14.319 -5.829 1.00 91.38 81 THR A O 1
ATOM 672 N N . ALA A 1 82 ? 11.120 -16.271 -6.222 1.00 92.00 82 ALA A N 1
ATOM 673 C CA . ALA A 1 82 ? 10.089 -16.729 -7.147 1.00 92.00 82 ALA A CA 1
ATOM 674 C C . ALA A 1 82 ? 8.742 -16.891 -6.423 1.00 92.00 82 ALA A C 1
ATOM 676 O O . ALA A 1 82 ? 8.710 -17.299 -5.262 1.00 92.00 82 ALA A O 1
ATOM 677 N N . HIS A 1 83 ? 7.649 -16.569 -7.114 1.00 92.81 83 HIS A N 1
ATOM 678 C CA . HIS A 1 83 ? 6.278 -16.692 -6.609 1.00 92.81 83 HIS A CA 1
ATOM 679 C C . HIS A 1 83 ? 6.009 -16.000 -5.261 1.00 92.81 83 HIS A C 1
ATOM 681 O O . HIS A 1 83 ? 5.207 -16.480 -4.463 1.00 92.81 83 HIS A O 1
ATOM 687 N N . SER A 1 84 ? 6.690 -14.889 -4.971 1.00 91.12 84 SER A N 1
ATOM 688 C CA . SER A 1 84 ? 6.582 -14.204 -3.678 1.00 91.12 84 SER A CA 1
ATOM 689 C C . SER A 1 84 ? 5.791 -12.896 -3.714 1.00 91.12 84 SER A C 1
ATOM 691 O O . SER A 1 84 ? 5.595 -12.281 -2.666 1.00 91.12 84 SER A O 1
ATOM 693 N N . LEU A 1 85 ? 5.412 -12.403 -4.896 1.00 91.31 85 LEU A N 1
ATOM 694 C CA . LEU A 1 85 ? 4.759 -11.107 -5.054 1.00 91.31 85 LEU A CA 1
ATOM 695 C C . LEU A 1 85 ? 3.273 -11.274 -5.343 1.00 91.31 85 LEU A C 1
ATOM 697 O O . LEU A 1 85 ? 2.879 -11.934 -6.300 1.00 91.31 85 LEU A O 1
ATOM 701 N N . ARG A 1 86 ? 2.451 -10.562 -4.572 1.00 89.94 86 ARG A N 1
ATOM 702 C CA . ARG A 1 86 ? 1.054 -10.335 -4.930 1.00 89.94 86 ARG A CA 1
ATOM 703 C C . ARG A 1 86 ? 0.979 -9.196 -5.937 1.00 89.94 86 ARG A C 1
ATOM 705 O O . ARG A 1 86 ? 1.279 -8.051 -5.594 1.00 89.94 86 ARG A O 1
ATOM 712 N N . ILE A 1 87 ? 0.569 -9.496 -7.161 1.00 91.56 87 ILE A N 1
ATOM 713 C CA . ILE A 1 87 ? 0.457 -8.512 -8.239 1.00 91.56 87 ILE A CA 1
ATOM 714 C C . ILE A 1 87 ? -1.024 -8.294 -8.514 1.00 91.56 87 ILE A C 1
ATOM 716 O O . ILE A 1 87 ? -1.781 -9.244 -8.663 1.00 91.56 87 ILE A O 1
ATOM 720 N N . ARG A 1 88 ? -1.454 -7.033 -8.571 1.00 89.69 88 ARG A N 1
ATOM 721 C CA . ARG A 1 88 ? -2.834 -6.679 -8.909 1.00 89.69 88 ARG A CA 1
ATOM 722 C C . ARG A 1 88 ? -2.844 -5.534 -9.901 1.00 89.69 88 ARG A C 1
ATOM 724 O O . ARG A 1 88 ? -2.111 -4.563 -9.736 1.00 89.69 88 ARG A O 1
ATOM 731 N N . PHE A 1 89 ? -3.690 -5.660 -10.915 1.00 88.56 89 PHE A N 1
ATOM 732 C CA . PHE A 1 89 ? -4.018 -4.554 -11.797 1.00 88.56 89 PHE A CA 1
ATOM 733 C C . PHE A 1 89 ? -5.151 -3.751 -11.163 1.00 88.56 89 PHE A C 1
ATOM 735 O O . PHE A 1 89 ? -6.239 -4.282 -10.944 1.00 88.56 89 PHE A O 1
ATOM 742 N N . GLU A 1 90 ? -4.883 -2.489 -10.842 1.00 85.94 90 GLU A N 1
ATOM 743 C CA . GLU A 1 90 ? -5.856 -1.601 -10.212 1.00 85.94 90 GLU A CA 1
ATOM 744 C C . GLU A 1 90 ? -6.195 -0.458 -11.180 1.00 85.94 90 GLU A C 1
ATOM 746 O O . GLU A 1 90 ? -5.320 0.354 -11.497 1.00 85.94 90 GLU A O 1
ATOM 751 N N . PRO A 1 91 ? -7.428 -0.409 -11.717 1.00 81.12 91 PRO A N 1
ATOM 752 C CA . PRO A 1 91 ? -7.854 0.695 -12.562 1.00 81.12 91 PRO A CA 1
ATOM 753 C C . PRO A 1 91 ? -8.036 1.966 -11.722 1.00 81.12 91 PRO A C 1
ATOM 755 O O . PRO A 1 91 ? -8.297 1.908 -10.526 1.00 81.12 91 PRO A O 1
ATOM 758 N N . SER A 1 92 ? -7.982 3.134 -12.362 1.00 79.06 92 SER A N 1
ATOM 759 C CA . SER A 1 92 ? -8.257 4.418 -11.694 1.00 79.06 92 SER A CA 1
ATOM 760 C C . SER A 1 92 ? -9.726 4.609 -11.286 1.00 79.06 92 SER A C 1
ATOM 762 O O . SER A 1 92 ? -10.056 5.561 -10.582 1.00 79.06 92 SER A O 1
ATOM 764 N N . GLN A 1 93 ? -10.618 3.725 -11.740 1.00 83.25 93 GLN A N 1
ATOM 765 C CA . GLN A 1 93 ? -12.040 3.754 -11.409 1.00 83.25 93 GLN A CA 1
ATOM 766 C C . GLN A 1 93 ? -12.275 3.350 -9.948 1.00 83.25 93 GLN A C 1
ATOM 768 O O . GLN A 1 93 ? -11.550 2.528 -9.400 1.00 83.25 93 GLN A O 1
ATOM 773 N N . GLY A 1 94 ? -13.312 3.908 -9.320 1.00 82.25 94 GLY A N 1
ATOM 774 C CA . GLY A 1 94 ? -13.665 3.592 -7.926 1.00 82.25 94 GLY A CA 1
ATOM 775 C C . GLY A 1 94 ? -12.945 4.437 -6.866 1.00 82.25 94 GLY A C 1
ATOM 776 O O . GLY A 1 94 ? -13.215 4.274 -5.675 1.00 82.25 94 GLY A O 1
ATOM 777 N N . SER A 1 95 ? -12.095 5.385 -7.279 1.00 87.50 95 SER A N 1
ATOM 778 C CA . SER A 1 95 ? -11.507 6.408 -6.408 1.00 87.50 95 SER A CA 1
ATOM 779 C C . SER A 1 95 ? -11.769 7.815 -6.943 1.00 87.50 95 SER A C 1
ATOM 781 O O . SER A 1 95 ? -11.815 8.051 -8.149 1.00 87.50 95 SER A O 1
ATOM 783 N N . MET A 1 96 ? -11.904 8.776 -6.034 1.00 90.56 96 MET A N 1
ATOM 784 C CA . MET A 1 96 ? -11.902 10.194 -6.364 1.00 90.56 96 MET A CA 1
ATOM 785 C C . MET A 1 96 ? -10.495 10.593 -6.816 1.00 90.56 96 MET A C 1
ATOM 787 O O . MET A 1 96 ? -9.509 10.249 -6.163 1.00 90.56 96 MET A O 1
ATOM 791 N N . THR A 1 97 ? -10.406 11.301 -7.942 1.00 88.19 97 THR A N 1
ATOM 792 C CA . THR A 1 97 ? -9.149 11.898 -8.406 1.00 88.19 97 THR A CA 1
ATOM 793 C C . THR A 1 97 ? -9.023 13.285 -7.796 1.00 88.19 97 THR A C 1
ATOM 795 O O . THR A 1 97 ? -9.932 14.099 -7.941 1.00 88.19 97 THR A O 1
ATOM 798 N N . ILE A 1 98 ? -7.909 13.540 -7.116 1.00 91.06 98 ILE A N 1
ATOM 799 C CA . ILE A 1 98 ? -7.591 14.832 -6.510 1.00 91.06 98 ILE A CA 1
ATOM 800 C C . ILE A 1 98 ? -6.333 15.347 -7.202 1.00 91.06 98 ILE A C 1
ATOM 802 O O . ILE A 1 98 ? -5.326 14.639 -7.281 1.00 91.06 98 ILE A O 1
ATOM 806 N N . ASP A 1 99 ? -6.399 16.555 -7.744 1.00 89.62 99 ASP A N 1
ATOM 807 C CA . ASP A 1 99 ? -5.251 17.218 -8.340 1.00 89.62 99 ASP A CA 1
ATOM 808 C C . ASP A 1 99 ? -4.267 17.690 -7.264 1.00 89.62 99 ASP A C 1
ATOM 810 O O . ASP A 1 99 ? -4.600 17.888 -6.093 1.00 89.62 99 ASP A O 1
ATOM 814 N N . LEU A 1 100 ? -3.016 17.872 -7.670 1.00 87.38 100 LEU A N 1
ATOM 815 C CA . LEU A 1 100 ? -1.947 18.220 -6.747 1.00 87.38 100 LEU A CA 1
ATOM 816 C C . LEU A 1 100 ? -2.152 19.589 -6.086 1.00 87.38 100 LEU A C 1
ATOM 818 O O . LEU A 1 100 ? -1.850 19.727 -4.901 1.00 87.38 100 LEU A O 1
ATOM 822 N N . ALA A 1 101 ? -2.686 20.571 -6.821 1.00 88.94 101 ALA A N 1
ATOM 823 C CA . ALA A 1 101 ? -2.967 21.887 -6.260 1.00 88.94 101 ALA A CA 1
ATOM 824 C C . ALA A 1 101 ? -3.988 21.767 -5.122 1.00 88.94 101 ALA A C 1
ATOM 826 O O . ALA A 1 101 ? -3.727 22.262 -4.030 1.00 88.94 101 ALA A O 1
ATOM 827 N N . THR A 1 102 ? -5.062 20.994 -5.308 1.00 91.94 102 THR A N 1
ATOM 828 C CA . THR A 1 102 ? -6.024 20.700 -4.234 1.00 91.94 102 THR A CA 1
ATOM 829 C C . THR A 1 102 ? -5.397 19.948 -3.055 1.00 91.94 102 THR A C 1
ATOM 831 O O . THR A 1 102 ? -5.683 20.291 -1.909 1.00 91.94 102 THR A O 1
ATOM 834 N N . ILE A 1 103 ? -4.510 18.967 -3.286 1.00 91.62 103 ILE A N 1
ATOM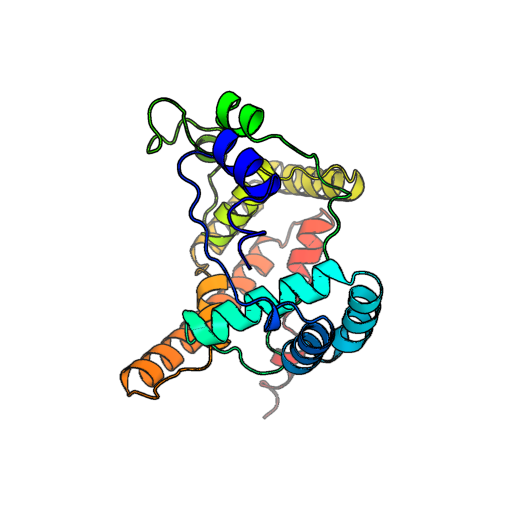 835 C CA . ILE A 1 103 ? -3.806 18.251 -2.197 1.00 91.62 103 ILE A CA 1
ATOM 836 C C . ILE A 1 103 ? -3.020 19.231 -1.312 1.00 91.62 103 ILE A C 1
ATOM 838 O O . ILE A 1 103 ? -3.025 19.090 -0.086 1.00 91.62 103 ILE A O 1
ATOM 842 N N . VAL A 1 104 ? -2.342 20.200 -1.935 1.00 89.69 104 VAL A N 1
ATOM 843 C CA . VAL A 1 104 ? -1.535 21.218 -1.250 1.00 89.69 104 VAL A CA 1
ATOM 844 C C . VAL A 1 104 ? -2.425 22.267 -0.584 1.00 89.69 104 VAL A C 1
ATOM 846 O O . VAL A 1 104 ? -2.239 22.550 0.594 1.00 89.69 104 VAL A O 1
ATOM 849 N N . SER A 1 105 ? -3.419 22.806 -1.294 1.00 92.56 105 SER A N 1
ATOM 850 C CA . SER A 1 105 ? -4.318 23.850 -0.785 1.00 92.56 105 SER A CA 1
ATOM 851 C C . SER A 1 105 ? -5.185 23.385 0.383 1.00 92.56 105 SER A C 1
ATOM 853 O O . SER A 1 105 ? -5.474 24.180 1.271 1.00 92.56 105 SER A O 1
ATOM 855 N N . LEU A 1 106 ? -5.591 22.112 0.403 1.00 94.19 106 LEU A N 1
ATOM 856 C CA . LEU A 1 106 ? -6.325 21.516 1.524 1.00 94.19 106 LEU A CA 1
ATOM 857 C C . LEU A 1 106 ? -5.405 20.953 2.616 1.00 94.19 106 LEU A C 1
ATOM 859 O O . LEU A 1 106 ? -5.904 20.367 3.575 1.00 94.19 106 LEU A O 1
ATOM 863 N N . GLU A 1 107 ? -4.082 21.066 2.452 1.00 94.06 107 GLU A N 1
ATOM 864 C CA . GLU A 1 107 ? -3.078 20.513 3.366 1.00 94.06 107 GLU A CA 1
ATOM 865 C C . GLU A 1 107 ? -3.393 19.057 3.755 1.00 94.06 107 GLU A C 1
ATOM 867 O O . GLU A 1 107 ? -3.361 18.667 4.927 1.00 94.06 107 GLU A O 1
ATOM 872 N N . LEU A 1 108 ? -3.740 18.219 2.766 1.00 94.62 108 LEU A N 1
ATOM 873 C CA . LEU A 1 108 ? -4.235 16.862 3.043 1.00 94.62 108 LEU A CA 1
ATOM 874 C C . LEU A 1 108 ? -3.190 16.016 3.776 1.00 94.62 108 LEU A C 1
ATOM 876 O O . LEU A 1 108 ? -3.519 15.160 4.597 1.00 94.62 108 LEU A O 1
ATOM 880 N N . ILE A 1 109 ? -1.916 16.255 3.468 1.00 93.12 109 ILE A N 1
ATOM 881 C CA . ILE A 1 109 ? -0.791 15.446 3.926 1.00 93.12 109 ILE A CA 1
ATOM 882 C C . ILE A 1 109 ? 0.214 16.251 4.750 1.00 93.12 109 ILE A C 1
ATOM 884 O O . ILE A 1 109 ? 0.635 15.794 5.815 1.00 93.12 109 ILE A O 1
ATOM 888 N N . GLN A 1 110 ? 0.619 17.418 4.257 1.00 90.38 110 GLN A N 1
ATOM 889 C CA . GLN A 1 110 ? 1.615 18.295 4.870 1.00 90.38 110 GLN A CA 1
ATOM 890 C C . GLN A 1 110 ? 1.071 19.719 4.901 1.00 90.38 110 GLN A C 1
ATOM 892 O O . GLN A 1 110 ? 0.356 20.120 3.986 1.00 90.38 110 GLN A O 1
ATOM 897 N N . ASN A 1 111 ? 1.426 20.443 5.956 1.00 90.81 111 ASN A N 1
ATOM 898 C CA . ASN A 1 111 ? 1.124 21.859 6.098 1.00 90.81 111 ASN A CA 1
ATOM 899 C C . ASN A 1 111 ? 2.017 22.696 5.166 1.00 90.81 111 ASN A C 1
ATOM 901 O O . ASN A 1 111 ? 3.187 22.355 4.957 1.00 90.81 111 ASN A O 1
ATOM 905 N N . LEU A 1 112 ? 1.475 23.791 4.635 1.00 85.62 112 LEU A N 1
ATOM 906 C CA . LEU A 1 112 ? 2.135 24.646 3.652 1.00 85.62 112 LEU A CA 1
ATOM 907 C C . LEU A 1 112 ? 3.245 25.511 4.265 1.00 85.62 112 LEU A C 1
ATOM 909 O O . LEU A 1 112 ? 4.270 25.743 3.627 1.00 85.62 112 LEU A O 1
ATOM 913 N N . GLN A 1 113 ? 3.057 25.987 5.498 1.00 85.62 113 GLN A N 1
ATOM 914 C CA . GLN A 1 113 ? 4.011 26.864 6.188 1.00 85.62 113 GLN A CA 1
ATOM 915 C C . GLN A 1 113 ? 5.128 26.071 6.869 1.00 85.62 113 GLN A C 1
ATOM 917 O O . GLN A 1 113 ? 6.286 26.487 6.880 1.00 85.62 113 GLN A O 1
ATOM 922 N N . ASN A 1 114 ? 4.790 24.916 7.444 1.00 86.81 114 ASN A N 1
ATOM 923 C CA . ASN A 1 114 ? 5.730 24.055 8.143 1.00 86.81 114 ASN A CA 1
ATOM 924 C C . ASN A 1 114 ? 5.489 22.584 7.789 1.00 86.81 114 ASN A C 1
ATOM 926 O O . ASN A 1 114 ? 4.700 21.898 8.435 1.00 86.81 114 ASN A O 1
ATOM 930 N N . ALA A 1 115 ? 6.267 22.058 6.841 1.00 82.50 115 ALA A N 1
ATOM 931 C CA . ALA A 1 115 ? 6.173 20.664 6.397 1.00 82.50 115 ALA A CA 1
ATOM 932 C C . ALA A 1 115 ? 6.394 19.618 7.513 1.00 82.50 115 ALA A C 1
ATOM 934 O O . ALA A 1 115 ? 6.029 18.453 7.348 1.00 82.50 115 ALA A O 1
ATOM 935 N N . LYS A 1 116 ? 6.999 20.004 8.649 1.00 82.31 116 LYS A N 1
ATOM 936 C CA . LYS A 1 116 ? 7.184 19.136 9.826 1.00 82.31 116 LYS A CA 1
ATOM 937 C C . LYS A 1 116 ? 6.034 19.233 10.834 1.00 82.31 116 LYS A C 1
ATOM 939 O O . LYS A 1 116 ? 6.006 18.441 11.778 1.00 82.31 116 LYS A O 1
ATOM 944 N N . SER A 1 117 ? 5.117 20.187 10.668 1.00 88.12 117 SER A N 1
ATOM 945 C CA . SER A 1 117 ? 3.945 20.324 11.529 1.00 88.12 117 SER A CA 1
ATOM 946 C C . SER A 1 117 ? 2.994 19.139 11.344 1.00 88.12 117 SER A C 1
ATOM 948 O O . SER A 1 117 ? 2.911 18.530 10.276 1.00 88.12 117 SER A O 1
ATOM 950 N N . LYS A 1 118 ? 2.265 18.809 12.413 1.00 87.25 118 LYS A N 1
ATOM 951 C CA . LYS A 1 118 ? 1.155 17.843 12.380 1.00 87.25 118 LYS A CA 1
ATOM 952 C C . LYS A 1 118 ? -0.187 18.515 12.071 1.00 87.25 118 LYS A C 1
ATOM 954 O O . LYS A 1 118 ? -1.214 17.845 12.094 1.00 87.25 118 LYS A O 1
ATOM 959 N N . GLU A 1 119 ? -0.180 19.814 11.799 1.00 90.69 119 GLU A N 1
ATOM 960 C CA . GLU A 1 119 ? -1.349 20.613 11.423 1.00 90.69 119 GLU A CA 1
ATOM 961 C C . GLU A 1 119 ? -1.687 20.397 9.942 1.00 90.69 119 GLU A C 1
ATOM 963 O O . GLU A 1 119 ? -1.616 21.297 9.121 1.00 90.69 119 GLU A O 1
ATOM 968 N N . SER A 1 120 ? -1.999 19.153 9.593 1.00 94.56 120 SER A N 1
ATOM 969 C CA . SER A 1 120 ? -2.508 18.735 8.286 1.00 94.56 120 SER A CA 1
ATOM 970 C C . SER A 1 120 ? -3.670 17.770 8.510 1.00 94.56 120 SER A C 1
ATOM 972 O O . SER A 1 120 ? -3.796 17.206 9.605 1.00 94.56 120 SER A O 1
ATOM 974 N N . LEU A 1 121 ? -4.513 17.518 7.502 1.00 95.44 121 LEU A N 1
ATOM 975 C CA . LEU A 1 121 ? -5.623 16.565 7.659 1.00 95.44 121 LEU A CA 1
ATOM 976 C C . LEU A 1 121 ? -5.110 15.184 8.099 1.00 95.44 121 LEU A C 1
ATOM 978 O O . LEU A 1 121 ? -5.632 14.580 9.040 1.00 95.44 121 LEU A O 1
ATOM 982 N N . PHE A 1 122 ? -4.038 14.706 7.461 1.00 96.06 122 PHE A N 1
ATOM 983 C CA . PHE A 1 122 ? -3.362 13.476 7.856 1.00 96.06 122 PHE A CA 1
ATOM 984 C C . PHE A 1 122 ? -2.844 13.538 9.296 1.00 96.06 122 PHE A C 1
ATOM 986 O O . PHE A 1 122 ? -3.055 12.592 10.050 1.00 96.06 122 PHE A O 1
ATOM 993 N N . GLY A 1 123 ? -2.183 14.624 9.704 1.00 94.19 123 GLY A N 1
ATOM 994 C CA . GLY A 1 123 ? -1.649 14.759 11.060 1.00 94.19 123 GLY A CA 1
ATOM 995 C C . GLY A 1 123 ? -2.734 14.791 12.145 1.00 94.19 123 GLY A C 1
ATOM 996 O O . GLY A 1 123 ? -2.543 14.208 13.217 1.00 94.19 123 GLY A O 1
ATOM 997 N N . LEU A 1 124 ? -3.894 15.380 11.843 1.00 95.06 124 LEU A N 1
ATOM 998 C CA . LEU A 1 124 ? -5.060 15.419 12.724 1.00 95.06 124 LEU A CA 1
ATOM 999 C C . LEU A 1 124 ? -5.700 14.031 12.888 1.00 95.06 124 LEU A C 1
ATOM 1001 O O . LEU A 1 124 ? -5.915 13.575 14.016 1.00 95.06 124 LEU A O 1
ATOM 1005 N N . LEU A 1 125 ? -5.970 13.347 11.770 1.00 95.81 125 LEU A N 1
ATOM 1006 C CA . LEU A 1 125 ? -6.661 12.053 11.746 1.00 95.81 125 LEU A CA 1
ATOM 1007 C C . LEU A 1 125 ? -5.765 10.872 12.135 1.00 95.81 125 LEU A C 1
ATOM 1009 O O . LEU A 1 125 ? -6.266 9.831 12.566 1.00 95.81 125 LEU A O 1
ATOM 1013 N N . ASN A 1 126 ? -4.444 10.992 11.990 1.00 95.81 126 ASN A N 1
ATOM 1014 C CA . ASN A 1 126 ? -3.531 9.887 12.251 1.00 95.81 126 ASN A CA 1
ATOM 1015 C C . ASN A 1 126 ? -3.370 9.612 13.756 1.00 95.81 126 ASN A C 1
ATOM 1017 O O . ASN A 1 126 ? -2.432 10.066 14.413 1.00 95.81 126 ASN A O 1
ATOM 1021 N N . LYS A 1 127 ? -4.289 8.799 14.286 1.00 94.62 127 LYS A N 1
ATOM 1022 C CA . LYS A 1 127 ? -4.249 8.172 15.620 1.00 94.62 127 LYS A CA 1
ATOM 1023 C C . LYS A 1 127 ? -4.024 6.658 15.539 1.00 94.62 127 LYS A C 1
ATOM 1025 O O . LYS A 1 127 ? -4.389 5.917 16.461 1.00 94.62 127 LYS A O 1
ATOM 1030 N N . THR A 1 128 ? -3.468 6.206 14.414 1.00 94.69 128 THR A N 1
ATOM 1031 C CA . THR A 1 12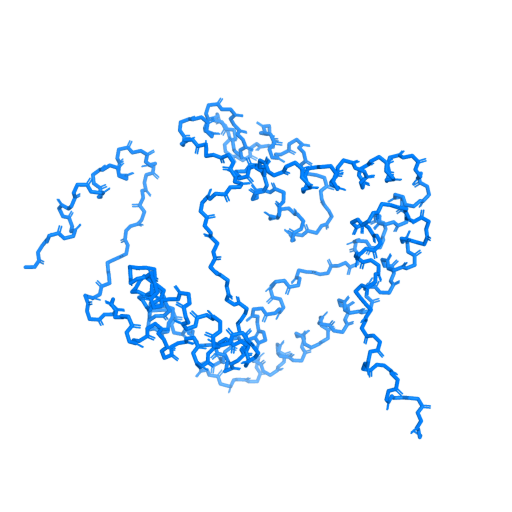8 ? -3.179 4.794 14.152 1.00 94.69 128 THR A CA 1
ATOM 1032 C C . THR A 1 128 ? -2.048 4.307 15.058 1.00 94.69 128 THR A C 1
ATOM 1034 O O . THR A 1 128 ? -1.158 5.070 15.429 1.00 94.69 128 THR A O 1
ATOM 1037 N N . LEU A 1 129 ? -2.108 3.035 15.454 1.00 94.38 129 LEU A N 1
ATOM 1038 C CA . LEU A 1 129 ? -1.116 2.424 16.347 1.00 94.38 129 LEU A CA 1
ATOM 1039 C C . LEU A 1 129 ? -0.019 1.665 15.593 1.00 94.38 129 LEU A C 1
ATOM 1041 O O . LEU A 1 129 ? 1.006 1.341 16.180 1.00 94.38 129 LEU A O 1
ATOM 1045 N N . THR A 1 130 ? -0.218 1.403 14.299 1.00 92.69 130 THR A N 1
ATOM 1046 C CA . THR A 1 130 ? 0.722 0.652 13.463 1.00 92.69 130 THR A CA 1
ATOM 1047 C C . THR A 1 130 ? 1.190 1.501 12.276 1.00 92.69 130 THR A C 1
ATOM 1049 O O . THR A 1 130 ? 0.389 2.246 11.699 1.00 92.69 130 THR A O 1
ATOM 1052 N N . PRO A 1 131 ? 2.459 1.375 11.839 1.00 92.06 131 PRO A N 1
ATOM 1053 C CA . PRO A 1 131 ? 2.946 2.059 10.638 1.00 92.06 131 PRO A CA 1
ATOM 1054 C C . PRO A 1 131 ? 2.147 1.695 9.380 1.00 92.06 131 PRO A C 1
ATOM 1056 O O . PRO A 1 131 ? 1.917 2.547 8.524 1.00 92.06 131 PRO A O 1
ATOM 1059 N N . MET A 1 132 ? 1.685 0.444 9.289 1.00 91.06 132 MET A N 1
ATOM 1060 C CA . MET A 1 132 ? 0.807 -0.024 8.214 1.00 91.06 132 MET A CA 1
ATOM 1061 C C . MET A 1 132 ? -0.528 0.721 8.202 1.00 91.06 132 MET A C 1
ATOM 1063 O O . MET A 1 132 ? -0.960 1.177 7.145 1.00 91.06 132 MET A O 1
ATOM 1067 N N . GLY A 1 133 ? -1.140 0.927 9.372 1.00 93.19 133 GLY A N 1
ATOM 1068 C CA . GLY A 1 133 ? -2.359 1.723 9.502 1.00 93.19 133 GLY A CA 1
ATOM 1069 C C . GLY A 1 133 ? -2.153 3.172 9.062 1.00 93.19 133 GLY A C 1
ATOM 1070 O O . GLY A 1 133 ? -2.971 3.703 8.316 1.00 93.19 133 GLY A O 1
ATOM 1071 N N . ALA A 1 134 ? -1.034 3.795 9.445 1.00 94.25 134 ALA A N 1
ATOM 1072 C CA . ALA A 1 134 ? -0.700 5.154 9.013 1.00 94.25 134 ALA A CA 1
ATOM 1073 C C . ALA A 1 134 ? -0.538 5.251 7.485 1.00 94.25 134 ALA A C 1
ATOM 1075 O O . ALA A 1 134 ? -1.030 6.196 6.867 1.00 94.25 134 ALA A O 1
ATOM 1076 N N . ARG A 1 135 ? 0.118 4.262 6.862 1.00 94.44 135 ARG A N 1
ATOM 1077 C CA . ARG A 1 135 ? 0.278 4.179 5.400 1.00 94.44 135 ARG A CA 1
ATOM 1078 C C . ARG A 1 135 ? -1.067 3.994 4.695 1.00 94.44 135 ARG A C 1
ATOM 1080 O O . ARG A 1 135 ? -1.336 4.703 3.727 1.00 94.44 135 ARG A O 1
ATOM 1087 N N . LEU A 1 136 ? -1.932 3.124 5.219 1.00 93.50 136 LEU A N 1
ATOM 1088 C CA . LEU A 1 136 ? -3.284 2.912 4.698 1.00 93.50 136 LEU A CA 1
ATOM 1089 C C . LEU A 1 136 ? -4.161 4.168 4.825 1.00 93.50 136 LEU A C 1
ATOM 1091 O O . LEU A 1 136 ? -4.873 4.514 3.883 1.00 93.50 136 LEU A O 1
ATOM 1095 N N . LEU A 1 137 ? -4.093 4.870 5.961 1.00 95.88 137 LEU A N 1
ATOM 1096 C CA . LEU A 1 137 ? -4.810 6.129 6.172 1.00 95.88 137 LEU A CA 1
ATOM 1097 C C . LEU A 1 137 ? -4.347 7.192 5.175 1.00 95.88 137 LEU A C 1
ATOM 1099 O O . LEU A 1 137 ? -5.173 7.831 4.531 1.00 95.88 137 LEU A O 1
ATOM 1103 N N . ARG A 1 138 ? -3.028 7.341 5.001 1.00 95.12 138 ARG A N 1
ATOM 1104 C CA . ARG A 1 138 ? -2.449 8.268 4.022 1.00 95.12 138 ARG A CA 1
ATOM 1105 C C . ARG A 1 138 ? -2.952 7.975 2.607 1.00 95.12 138 ARG A C 1
ATOM 1107 O O . ARG A 1 138 ? -3.370 8.899 1.918 1.00 95.12 138 ARG A O 1
ATOM 1114 N N . ALA A 1 139 ? -2.931 6.707 2.192 1.00 92.00 139 ALA A N 1
ATOM 1115 C CA . ALA A 1 139 ? -3.444 6.291 0.888 1.00 92.00 139 ALA A CA 1
ATOM 1116 C C . ALA A 1 139 ? -4.948 6.581 0.754 1.00 92.00 139 ALA A C 1
ATOM 1118 O O . ALA A 1 139 ? -5.370 7.137 -0.250 1.00 92.00 139 ALA A O 1
ATOM 1119 N N . SER A 1 140 ? -5.739 6.304 1.794 1.00 93.19 140 SER A N 1
ATOM 1120 C CA . SER A 1 140 ? -7.190 6.545 1.793 1.00 93.19 140 SER A CA 1
ATOM 1121 C C . SER A 1 140 ? -7.565 8.029 1.711 1.00 93.19 140 SER A C 1
ATOM 1123 O O . SER A 1 140 ? -8.606 8.352 1.151 1.00 93.19 140 SER A O 1
ATOM 1125 N N . ILE A 1 141 ? -6.739 8.924 2.266 1.00 94.62 141 ILE A N 1
ATOM 1126 C CA . ILE A 1 141 ? -6.923 10.381 2.153 1.00 94.62 141 ILE A CA 1
ATOM 1127 C C . ILE A 1 141 ? -6.609 10.861 0.731 1.00 94.62 141 ILE A C 1
ATOM 1129 O O . ILE A 1 141 ? -7.328 11.698 0.196 1.00 94.62 141 ILE A O 1
ATOM 1133 N N . LEU A 1 142 ? -5.541 10.339 0.120 1.00 92.50 142 LEU A N 1
ATOM 1134 C CA . LEU A 1 142 ? -5.121 10.722 -1.234 1.00 92.50 142 LEU A CA 1
ATOM 1135 C C . LEU A 1 142 ? -5.995 10.106 -2.332 1.00 92.50 142 LEU A C 1
ATOM 1137 O O . LEU A 1 142 ? -6.092 10.665 -3.419 1.00 92.50 142 LEU A O 1
ATOM 1141 N N . GLN A 1 143 ? -6.605 8.955 -2.052 1.00 90.62 143 GLN A N 1
ATOM 1142 C CA . GLN A 1 143 ? -7.462 8.208 -2.969 1.00 90.62 143 GLN A CA 1
ATOM 1143 C C . GLN A 1 143 ? -8.749 7.760 -2.252 1.00 90.62 143 GLN A C 1
ATOM 1145 O O . GLN A 1 143 ? -8.890 6.589 -1.875 1.00 90.62 143 GLN A O 1
ATOM 1150 N N . PRO A 1 144 ? -9.695 8.687 -2.000 1.00 92.62 144 PRO A N 1
ATOM 1151 C CA . PRO A 1 144 ? -10.964 8.346 -1.370 1.00 92.62 144 PRO A CA 1
ATOM 1152 C C . PRO A 1 144 ? -11.809 7.427 -2.258 1.00 92.62 144 PRO A C 1
ATOM 1154 O O . PRO A 1 144 ? -12.056 7.730 -3.423 1.00 92.62 144 PRO A O 1
ATOM 1157 N N . SER A 1 145 ? -12.314 6.330 -1.690 1.00 91.31 145 SER A N 1
ATOM 1158 C CA . SER A 1 145 ? -13.208 5.396 -2.389 1.00 91.31 145 SER A CA 1
ATOM 1159 C C . SER A 1 145 ? -14.529 6.066 -2.773 1.00 91.31 145 SER A C 1
ATOM 1161 O O . SER A 1 145 ? -15.178 6.671 -1.922 1.00 91.31 145 SER A O 1
ATOM 1163 N N . THR A 1 146 ? -14.982 5.879 -4.012 1.00 93.12 146 THR A N 1
ATOM 1164 C CA . THR A 1 146 ? -16.315 6.310 -4.485 1.00 93.12 146 THR A CA 1
ATOM 1165 C C . THR A 1 146 ? -17.336 5.171 -4.501 1.00 93.12 146 THR A C 1
ATOM 1167 O O . THR A 1 146 ? -18.530 5.392 -4.696 1.00 93.12 146 THR A O 1
ATOM 1170 N N . GLU A 1 147 ? -16.892 3.940 -4.249 1.00 92.25 147 GLU A N 1
ATOM 1171 C CA . GLU A 1 147 ? -17.761 2.768 -4.204 1.00 92.25 147 GLU A CA 1
ATOM 1172 C C . GLU A 1 147 ? -18.631 2.749 -2.941 1.00 92.25 147 GLU A C 1
ATOM 1174 O O . GLU A 1 147 ? -18.137 2.559 -1.825 1.00 92.25 147 GLU A O 1
ATOM 1179 N N . ARG A 1 148 ? -19.952 2.870 -3.125 1.00 93.69 148 ARG A N 1
ATOM 1180 C CA . ARG A 1 148 ? -20.939 2.858 -2.032 1.00 93.69 148 ARG A CA 1
ATOM 1181 C C . ARG A 1 148 ? -20.801 1.635 -1.125 1.00 93.69 148 ARG A C 1
ATOM 1183 O O . ARG A 1 148 ? -20.829 1.792 0.086 1.00 93.69 148 ARG A O 1
ATOM 1190 N N . VAL A 1 149 ? -20.613 0.444 -1.697 1.00 92.81 149 VAL A N 1
ATOM 1191 C CA . VAL A 1 149 ? -20.505 -0.809 -0.927 1.00 92.81 149 VAL A CA 1
ATOM 1192 C C . VAL A 1 149 ? -19.313 -0.765 0.036 1.00 92.81 149 VAL A C 1
ATOM 1194 O O . VAL A 1 149 ? -19.471 -1.040 1.225 1.00 92.81 149 VAL A O 1
ATOM 1197 N N . LYS A 1 150 ? -18.138 -0.323 -0.439 1.00 91.56 150 LYS A N 1
ATOM 1198 C CA . LYS A 1 150 ? -16.942 -0.147 0.402 1.00 91.56 150 LYS A CA 1
ATOM 1199 C C . LYS A 1 150 ? -17.151 0.920 1.479 1.00 91.56 150 LYS A C 1
ATOM 1201 O O . LYS A 1 150 ? -16.689 0.744 2.605 1.00 91.56 150 LYS A O 1
ATOM 1206 N N . LEU A 1 151 ? -17.828 2.021 1.148 1.00 94.06 151 LEU A N 1
ATOM 1207 C CA . LEU A 1 151 ? -18.105 3.103 2.097 1.00 94.06 151 LEU A CA 1
ATOM 1208 C C . LEU A 1 151 ? -19.061 2.657 3.207 1.00 94.06 151 LEU A C 1
ATOM 1210 O O . LEU A 1 151 ? -18.738 2.829 4.378 1.00 94.06 151 LEU A O 1
ATOM 1214 N N . THR A 1 152 ? -20.182 2.021 2.862 1.00 95.94 152 THR A N 1
ATOM 1215 C CA . THR A 1 152 ? -21.148 1.500 3.838 1.00 95.94 152 THR A CA 1
ATOM 1216 C C . THR A 1 152 ? -20.503 0.472 4.765 1.00 95.94 152 THR A C 1
ATOM 1218 O O . THR A 1 152 ? -20.653 0.581 5.977 1.00 95.94 152 THR A O 1
ATOM 1221 N N . ALA A 1 153 ? -19.698 -0.457 4.235 1.00 95.00 153 ALA A N 1
ATOM 1222 C CA . ALA A 1 153 ? -18.973 -1.424 5.062 1.00 95.00 153 ALA A CA 1
ATOM 1223 C C . ALA A 1 153 ? -18.018 -0.747 6.067 1.00 95.00 153 ALA A C 1
ATOM 1225 O O . ALA A 1 153 ? -17.922 -1.172 7.218 1.00 95.00 153 ALA A O 1
ATOM 1226 N N . ARG A 1 154 ? -17.336 0.335 5.657 1.00 95.25 154 ARG A N 1
ATOM 1227 C CA . ARG A 1 154 ? -16.479 1.133 6.550 1.00 95.25 154 ARG A CA 1
ATOM 1228 C C . ARG A 1 154 ? -17.287 1.878 7.609 1.00 95.25 154 ARG A C 1
ATOM 1230 O O . ARG A 1 154 ? -16.869 1.889 8.761 1.00 95.25 154 ARG A O 1
ATOM 1237 N N . TYR A 1 155 ? -18.416 2.484 7.244 1.00 96.06 155 TYR A N 1
ATOM 1238 C CA . TYR A 1 155 ? -19.270 3.195 8.198 1.00 96.06 155 TYR A CA 1
ATOM 1239 C C . TYR A 1 155 ? -19.852 2.254 9.248 1.00 96.06 155 TYR A C 1
ATOM 1241 O O . TYR A 1 155 ? -19.720 2.544 10.433 1.00 96.06 155 TYR A O 1
ATOM 1249 N N . ASN A 1 156 ? -20.355 1.090 8.834 1.00 96.31 156 ASN A N 1
ATOM 1250 C CA . ASN A 1 156 ? -20.852 0.070 9.756 1.00 96.31 156 ASN A CA 1
ATOM 1251 C C . ASN A 1 156 ? -19.752 -0.385 10.728 1.00 96.31 156 ASN A C 1
ATOM 1253 O O . ASN A 1 156 ? -19.999 -0.515 11.919 1.00 96.31 156 ASN A O 1
ATOM 1257 N N . ALA A 1 157 ? -18.518 -0.581 10.248 1.00 95.62 157 ALA A N 1
ATOM 1258 C CA . ALA A 1 157 ? -17.392 -0.950 11.109 1.00 95.62 157 ALA A CA 1
ATOM 1259 C C . ALA A 1 157 ? -17.001 0.149 12.110 1.00 95.62 157 ALA A C 1
ATOM 1261 O O . ALA A 1 157 ? -16.620 -0.148 13.242 1.00 95.62 157 ALA A O 1
ATOM 1262 N N . VAL A 1 158 ? -17.085 1.420 11.705 1.00 95.75 158 VAL A N 1
ATOM 1263 C CA . VAL A 1 158 ? -16.836 2.558 12.601 1.00 95.75 158 VAL A CA 1
ATOM 1264 C C . VAL A 1 158 ? -17.932 2.666 13.656 1.00 95.75 158 VAL A C 1
ATOM 1266 O O . VAL A 1 158 ? -17.608 2.846 14.825 1.00 95.75 158 VAL A O 1
ATOM 1269 N N . GLU A 1 159 ? -19.199 2.525 13.273 1.00 96.44 159 GLU A N 1
ATOM 1270 C CA . GLU A 1 159 ? -20.337 2.531 14.199 1.00 96.44 159 GLU A CA 1
ATOM 1271 C C . GLU A 1 159 ? -20.244 1.384 15.216 1.00 96.44 159 GLU A C 1
ATOM 1273 O O . GLU A 1 159 ? -20.410 1.595 16.417 1.00 96.44 159 GLU A O 1
ATOM 1278 N N . ASP A 1 160 ? -19.874 0.190 14.757 1.00 94.62 160 ASP A N 1
ATOM 1279 C CA . ASP A 1 160 ? -19.662 -0.997 15.588 1.00 94.62 160 ASP A CA 1
ATOM 1280 C C . ASP A 1 160 ? -18.557 -0.775 16.642 1.00 94.62 160 ASP A C 1
ATOM 1282 O O . ASP A 1 160 ? -18.732 -1.063 17.826 1.00 94.62 160 ASP A O 1
ATOM 1286 N N . LEU A 1 161 ? -17.428 -0.176 16.242 1.00 94.50 161 LEU A N 1
ATOM 1287 C CA . LEU A 1 161 ? -16.344 0.185 17.164 1.00 94.50 161 LEU A CA 1
ATOM 1288 C C . LEU A 1 161 ? -16.696 1.364 18.080 1.00 94.50 161 LEU A C 1
ATOM 1290 O O . LEU A 1 161 ? -16.206 1.417 19.204 1.00 94.50 161 LEU A O 1
ATOM 1294 N N . ALA A 1 162 ? -17.510 2.314 17.620 1.00 95.06 162 ALA A N 1
ATOM 1295 C CA . ALA A 1 162 ? -17.891 3.488 18.402 1.00 95.06 162 ALA A CA 1
ATOM 1296 C C . ALA A 1 162 ? -18.945 3.167 19.473 1.00 95.06 162 ALA A C 1
ATOM 1298 O O . ALA A 1 162 ? -18.950 3.791 20.530 1.00 95.06 162 ALA A O 1
ATOM 1299 N N . THR A 1 163 ? -19.824 2.198 19.212 1.00 95.56 163 THR A N 1
ATOM 1300 C CA . THR A 1 163 ? -20.895 1.791 20.136 1.00 95.56 163 THR A CA 1
ATOM 1301 C C . THR A 1 163 ? -20.429 0.800 21.206 1.00 95.56 163 THR A C 1
ATOM 1303 O O . THR A 1 163 ? -21.053 0.711 22.262 1.00 95.56 163 THR A O 1
ATOM 1306 N N . LYS A 1 164 ? -19.326 0.073 20.973 1.00 95.12 164 LYS A N 1
ATOM 1307 C CA . LYS A 1 164 ? -18.790 -0.960 21.880 1.00 95.12 164 LYS A CA 1
ATOM 1308 C C . LYS A 1 164 ? -17.426 -0.555 22.438 1.00 95.12 164 LYS A C 1
ATOM 1310 O O . LYS A 1 164 ? -16.381 -0.975 21.935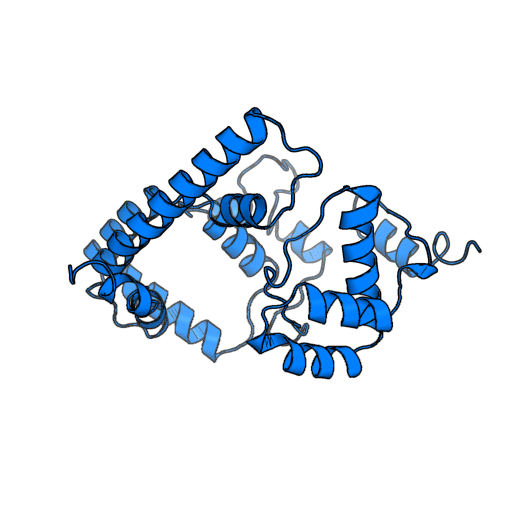 1.00 95.12 164 LYS A O 1
ATOM 1315 N N . GLU A 1 165 ? -17.435 0.231 23.511 1.00 94.50 165 GLU A N 1
ATOM 1316 C CA . GLU A 1 165 ? -16.218 0.794 24.116 1.00 94.50 165 GLU A CA 1
ATOM 1317 C C . GLU A 1 165 ? -15.206 -0.280 24.557 1.00 94.50 165 GLU A C 1
ATOM 1319 O O . GLU A 1 165 ? -14.023 -0.185 24.222 1.00 94.50 165 GLU A O 1
ATOM 1324 N N . ASP A 1 166 ? -15.665 -1.355 25.206 1.00 94.50 166 ASP A N 1
ATOM 1325 C CA . ASP A 1 166 ? -14.797 -2.459 25.643 1.00 94.50 166 ASP A CA 1
ATOM 1326 C C . ASP A 1 166 ? -14.073 -3.132 24.467 1.00 94.50 166 ASP A C 1
ATOM 1328 O O . ASP A 1 166 ? -12.877 -3.443 24.543 1.00 94.50 166 ASP A O 1
ATOM 1332 N N . MET A 1 167 ? -14.781 -3.315 23.346 1.00 94.19 167 MET A N 1
ATOM 1333 C CA . MET A 1 167 ? -14.215 -3.860 22.111 1.00 94.19 167 MET A CA 1
ATOM 1334 C C . MET A 1 167 ? -13.166 -2.902 21.545 1.00 94.19 167 MET A C 1
ATOM 1336 O O . MET A 1 167 ? -12.058 -3.323 21.213 1.00 94.19 167 MET A O 1
ATOM 1340 N N . PHE A 1 168 ? -13.468 -1.604 21.486 1.00 94.69 168 PHE A N 1
ATOM 1341 C CA . PHE A 1 168 ? -12.541 -0.588 20.994 1.00 94.69 168 PHE A CA 1
ATOM 1342 C C . PHE A 1 168 ? -11.241 -0.527 21.807 1.00 94.69 168 PHE A C 1
ATOM 1344 O O . PHE A 1 168 ? -10.146 -0.525 21.231 1.00 94.69 168 PHE A O 1
ATOM 1351 N N . VAL A 1 169 ? -11.335 -0.520 23.140 1.00 94.81 169 VAL A N 1
ATOM 1352 C CA . VAL A 1 169 ? -10.168 -0.520 24.035 1.00 94.81 169 VAL A CA 1
ATOM 1353 C C . VAL A 1 169 ? -9.352 -1.801 23.855 1.00 94.81 169 VAL A C 1
ATOM 1355 O O . VAL A 1 169 ? -8.130 -1.729 23.685 1.00 94.81 169 VAL A O 1
ATOM 1358 N N . SER A 1 170 ? -10.016 -2.958 23.810 1.00 94.06 170 SER A N 1
ATOM 1359 C CA . SER A 1 170 ? -9.369 -4.260 23.607 1.00 94.06 170 SER A CA 1
ATOM 1360 C C . SER A 1 170 ? -8.628 -4.331 22.270 1.00 94.06 170 SER A C 1
ATOM 1362 O O . SER A 1 170 ? -7.461 -4.728 22.224 1.00 94.06 170 SER A O 1
ATOM 1364 N N . VAL A 1 171 ? -9.255 -3.865 21.184 1.00 93.69 171 VAL A N 1
ATOM 1365 C CA . VAL A 1 171 ? -8.653 -3.818 19.842 1.00 93.69 171 VAL A CA 1
ATOM 1366 C C . VAL A 1 171 ? -7.447 -2.881 19.823 1.00 93.69 171 VAL A C 1
ATOM 1368 O O . VAL A 1 171 ? -6.386 -3.247 19.313 1.00 93.69 171 VAL A O 1
ATOM 1371 N N . ARG A 1 172 ? -7.554 -1.686 20.422 1.00 94.62 172 ARG A N 1
ATOM 1372 C CA . ARG A 1 172 ? -6.412 -0.764 20.529 1.00 94.62 172 ARG A CA 1
ATOM 1373 C C . ARG A 1 172 ? -5.258 -1.384 21.301 1.00 94.62 172 ARG A C 1
ATOM 1375 O O . ARG A 1 172 ? -4.108 -1.208 20.904 1.00 94.62 172 ARG A O 1
ATOM 1382 N N . GLN A 1 173 ? -5.533 -2.096 22.389 1.00 93.38 173 GLN A N 1
ATOM 1383 C CA . GLN A 1 173 ? -4.483 -2.744 23.165 1.00 93.38 173 GLN A CA 1
ATOM 1384 C C . GLN A 1 173 ? -3.814 -3.877 22.375 1.00 93.38 173 GLN A C 1
ATOM 1386 O O . GLN A 1 173 ? -2.585 -3.949 22.368 1.00 93.38 173 GLN A O 1
ATOM 1391 N N . ALA A 1 174 ? -4.586 -4.687 21.645 1.00 92.44 174 ALA A N 1
ATOM 1392 C CA . ALA A 1 174 ? -4.054 -5.734 20.773 1.00 92.44 174 ALA A CA 1
ATOM 1393 C C . ALA A 1 174 ? -3.155 -5.166 19.656 1.00 92.44 174 ALA A C 1
ATOM 1395 O O . ALA A 1 174 ? -2.075 -5.695 19.400 1.00 92.44 174 ALA A O 1
ATOM 1396 N N . LEU A 1 175 ? -3.540 -4.040 19.042 1.00 92.00 175 LEU A N 1
ATOM 1397 C CA . LEU A 1 175 ? -2.778 -3.406 17.957 1.00 92.00 175 LEU A CA 1
ATOM 1398 C C . LEU A 1 175 ? -1.407 -2.860 18.381 1.00 92.00 175 LEU A C 1
ATOM 1400 O O . LEU A 1 175 ? -0.529 -2.733 17.532 1.00 92.00 175 LEU A O 1
ATOM 1404 N N . LYS A 1 176 ? -1.179 -2.550 19.665 1.00 89.56 176 LYS A N 1
ATOM 1405 C CA . LYS A 1 176 ? 0.136 -2.065 20.133 1.00 89.56 176 LYS A CA 1
ATOM 1406 C C . LYS A 1 176 ? 1.244 -3.112 19.994 1.00 89.56 176 LYS A C 1
ATOM 1408 O O . LYS A 1 176 ? 2.406 -2.738 19.886 1.00 89.56 176 LYS A O 1
ATOM 1413 N N . GLY A 1 177 ? 0.897 -4.400 20.007 1.00 83.56 177 GLY A N 1
ATOM 1414 C CA . GLY A 1 177 ? 1.853 -5.500 19.846 1.00 83.56 177 GLY A CA 1
ATOM 1415 C C . GLY A 1 177 ? 2.273 -5.755 18.396 1.00 83.56 177 GLY A C 1
ATOM 1416 O O . GLY A 1 177 ? 3.138 -6.594 18.150 1.00 83.56 177 GLY A O 1
ATOM 1417 N N . PHE A 1 178 ? 1.669 -5.057 17.428 1.00 87.44 178 PHE A N 1
ATOM 1418 C CA . PHE A 1 178 ? 1.939 -5.281 16.015 1.00 87.44 178 PHE A CA 1
ATOM 1419 C C . PHE A 1 178 ? 3.220 -4.585 15.574 1.00 87.44 178 PHE A C 1
ATOM 1421 O O . PHE A 1 178 ? 3.356 -3.363 15.628 1.00 87.44 178 PHE A O 1
ATOM 1428 N N . ILE A 1 179 ? 4.138 -5.387 15.052 1.00 87.50 179 ILE A N 1
ATOM 1429 C CA . ILE A 1 179 ? 5.295 -4.898 14.313 1.00 87.50 179 ILE A CA 1
ATOM 1430 C C . ILE A 1 179 ? 4.906 -4.503 12.880 1.00 87.50 179 ILE A C 1
ATOM 1432 O O . ILE A 1 179 ? 3.821 -4.818 12.385 1.00 87.50 179 ILE A O 1
ATOM 1436 N N . ASP A 1 180 ? 5.818 -3.823 12.190 1.00 87.94 180 ASP A N 1
ATOM 1437 C CA . ASP A 1 180 ? 5.639 -3.406 10.799 1.00 87.94 180 ASP A CA 1
ATOM 1438 C C . ASP A 1 180 ? 5.761 -4.606 9.836 1.00 87.94 180 ASP A C 1
ATOM 1440 O O . ASP A 1 180 ? 6.853 -4.920 9.355 1.00 87.94 180 ASP A O 1
ATOM 1444 N N . ALA A 1 181 ? 4.642 -5.294 9.576 1.00 84.69 181 ALA A N 1
ATOM 1445 C CA . ALA A 1 181 ? 4.597 -6.488 8.723 1.00 84.69 181 ALA A CA 1
ATOM 1446 C C . ALA A 1 181 ? 5.195 -6.266 7.338 1.00 84.69 181 ALA A C 1
ATOM 1448 O O . ALA A 1 181 ? 5.928 -7.122 6.854 1.00 84.69 181 ALA A O 1
ATOM 1449 N N . ASP A 1 182 ? 4.938 -5.117 6.715 1.00 84.75 182 ASP A N 1
ATOM 1450 C CA . ASP A 1 182 ? 5.415 -4.862 5.357 1.00 84.75 182 ASP A CA 1
ATOM 1451 C C . ASP A 1 182 ? 6.943 -4.859 5.286 1.00 84.75 182 ASP A C 1
ATOM 1453 O O . ASP A 1 182 ? 7.518 -5.360 4.321 1.00 84.75 182 ASP A O 1
ATOM 1457 N N . LYS A 1 183 ? 7.623 -4.375 6.334 1.00 85.50 183 LYS A N 1
ATOM 1458 C CA . LYS A 1 183 ? 9.090 -4.436 6.414 1.00 85.50 183 LYS A CA 1
ATOM 1459 C C . LYS A 1 183 ? 9.592 -5.865 6.563 1.00 85.50 183 LYS A C 1
ATOM 1461 O O . LYS A 1 183 ? 10.559 -6.231 5.902 1.00 85.50 183 LYS A O 1
ATOM 1466 N N . VAL A 1 184 ? 8.941 -6.659 7.412 1.00 87.75 184 VAL A N 1
ATOM 1467 C CA . VAL A 1 184 ? 9.314 -8.061 7.649 1.00 87.75 184 VAL A CA 1
ATOM 1468 C C . VAL A 1 184 ? 9.105 -8.887 6.384 1.00 87.75 184 VAL A C 1
ATOM 1470 O O . VAL A 1 184 ? 10.027 -9.570 5.946 1.00 87.75 184 VAL A O 1
ATOM 1473 N N . LEU A 1 185 ? 7.938 -8.762 5.748 1.00 87.69 185 LEU A N 1
ATOM 1474 C CA . LEU A 1 185 ? 7.622 -9.433 4.489 1.00 87.69 185 LEU A CA 1
ATOM 1475 C C . LEU A 1 185 ? 8.612 -9.031 3.396 1.00 87.69 185 LEU A C 1
ATOM 1477 O O . LEU A 1 185 ? 9.202 -9.906 2.770 1.00 87.69 185 LEU A O 1
ATOM 1481 N N . THR A 1 186 ? 8.882 -7.730 3.235 1.00 87.75 186 THR A N 1
ATOM 1482 C CA . THR A 1 186 ? 9.873 -7.233 2.264 1.00 87.75 186 THR A CA 1
ATOM 1483 C C . THR A 1 186 ? 11.259 -7.832 2.511 1.00 87.75 186 THR A C 1
ATOM 1485 O O . THR A 1 186 ? 11.942 -8.231 1.571 1.00 87.75 186 THR A O 1
ATOM 1488 N N . ALA A 1 187 ? 11.686 -7.937 3.770 1.00 86.19 187 ALA A N 1
ATOM 1489 C CA . ALA A 1 187 ? 12.989 -8.498 4.109 1.00 86.19 187 ALA A CA 1
ATOM 1490 C C . ALA A 1 187 ? 13.094 -10.009 3.827 1.00 86.19 187 ALA A C 1
ATOM 1492 O O . ALA A 1 187 ? 14.190 -10.488 3.548 1.00 86.19 187 ALA A O 1
ATOM 1493 N N . ILE A 1 188 ? 11.980 -10.746 3.888 1.00 85.75 188 ILE A N 1
ATOM 1494 C CA . ILE A 1 188 ? 11.928 -12.192 3.616 1.00 85.75 188 ILE A CA 1
ATOM 1495 C C . ILE A 1 188 ? 11.886 -12.478 2.108 1.00 85.75 188 ILE A C 1
ATOM 1497 O O . ILE A 1 188 ? 12.534 -13.412 1.642 1.00 85.75 188 ILE A O 1
ATOM 1501 N N . ILE A 1 189 ? 11.145 -11.682 1.331 1.00 88.12 189 ILE A N 1
ATOM 1502 C CA . ILE A 1 189 ? 11.015 -11.896 -0.121 1.00 88.12 189 ILE A CA 1
ATOM 1503 C C . ILE A 1 189 ? 12.243 -11.436 -0.913 1.00 88.12 189 ILE A C 1
ATOM 1505 O O . ILE A 1 189 ? 12.426 -11.861 -2.052 1.00 88.12 189 ILE A O 1
ATOM 1509 N N . LEU A 1 190 ? 13.061 -10.540 -0.352 1.00 87.25 190 LEU A N 1
ATOM 1510 C CA . LEU A 1 190 ? 14.262 -10.043 -1.012 1.00 87.25 190 LEU A CA 1
ATOM 1511 C C . LEU A 1 190 ? 15.394 -11.066 -0.920 1.00 87.25 190 LEU A C 1
ATO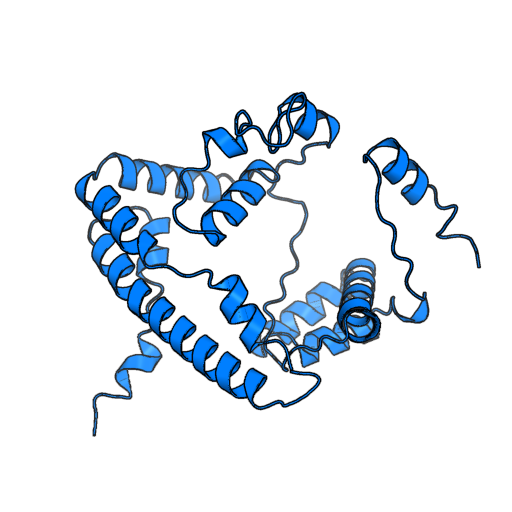M 1513 O O . LEU A 1 190 ? 15.856 -11.427 0.163 1.00 87.25 190 LEU A O 1
ATOM 1517 N N . VAL A 1 191 ? 15.902 -11.470 -2.079 1.00 82.25 191 VAL A N 1
ATOM 1518 C CA . VAL A 1 191 ? 17.040 -12.378 -2.187 1.00 82.25 191 VAL A CA 1
ATOM 1519 C C . VAL A 1 191 ? 18.327 -11.603 -1.875 1.00 82.25 191 VAL A C 1
ATOM 1521 O O . VAL A 1 191 ? 18.577 -10.541 -2.457 1.00 82.25 191 VAL A O 1
ATOM 1524 N N . PRO A 1 192 ? 19.175 -12.107 -0.963 1.00 76.06 192 PRO A N 1
ATOM 1525 C CA . PRO A 1 192 ? 20.420 -11.451 -0.600 1.00 76.06 192 PRO A CA 1
ATOM 1526 C C . PRO A 1 192 ? 21.447 -11.560 -1.726 1.00 76.06 192 PRO A C 1
ATOM 1528 O O . PRO A 1 192 ? 21.757 -12.650 -2.203 1.00 76.06 192 PRO A O 1
ATOM 1531 N N . THR A 1 193 ? 22.069 -10.437 -2.074 1.00 72.94 193 THR A N 1
ATOM 1532 C CA . THR A 1 193 ? 23.174 -10.398 -3.043 1.00 72.94 193 THR A CA 1
ATOM 1533 C C . THR A 1 193 ? 24.454 -11.034 -2.480 1.00 72.94 193 THR A C 1
ATOM 1535 O O . THR A 1 193 ? 25.264 -11.573 -3.228 1.00 72.94 193 THR A O 1
ATOM 1538 N N . LYS A 1 194 ? 24.648 -10.992 -1.152 1.00 73.75 194 LYS A N 1
ATOM 1539 C CA . LYS A 1 194 ? 25.784 -11.601 -0.439 1.00 73.75 194 LYS A CA 1
ATOM 1540 C C . LYS A 1 194 ? 25.287 -12.327 0.809 1.00 73.75 194 LYS A C 1
ATOM 1542 O O . LYS A 1 194 ? 24.588 -11.737 1.629 1.00 73.75 194 LYS A O 1
ATOM 1547 N N . ARG A 1 195 ? 25.668 -13.596 0.968 1.00 72.62 195 ARG A N 1
ATOM 1548 C CA . ARG A 1 195 ? 25.351 -14.400 2.157 1.00 72.62 195 ARG A CA 1
ATOM 1549 C C . ARG A 1 195 ? 26.430 -14.177 3.215 1.00 72.62 195 ARG A C 1
ATOM 1551 O O . ARG A 1 195 ? 27.482 -14.804 3.170 1.00 72.62 195 ARG A O 1
ATOM 1558 N N . THR A 1 196 ? 26.194 -13.234 4.120 1.00 83.25 196 THR A N 1
ATOM 1559 C CA . THR A 1 196 ? 27.059 -12.968 5.280 1.00 83.25 196 THR A CA 1
ATOM 1560 C C . THR A 1 196 ? 26.441 -13.550 6.552 1.00 83.25 196 THR A C 1
ATOM 1562 O O . THR A 1 196 ? 25.235 -13.786 6.603 1.00 83.25 196 THR A O 1
ATOM 1565 N N . ILE A 1 197 ? 27.245 -13.748 7.602 1.00 83.06 197 ILE A N 1
ATOM 1566 C CA . ILE A 1 197 ? 26.749 -14.186 8.923 1.00 83.06 197 ILE A CA 1
ATOM 1567 C C . ILE A 1 197 ? 25.683 -13.208 9.443 1.00 83.06 197 ILE A C 1
ATOM 1569 O O . ILE A 1 197 ? 24.610 -13.631 9.857 1.00 83.06 197 ILE A O 1
ATOM 1573 N N . GLN A 1 198 ? 25.919 -11.903 9.277 1.00 82.06 198 GLN A N 1
ATOM 1574 C CA . GLN A 1 198 ? 24.959 -10.844 9.612 1.00 82.06 198 GLN A CA 1
ATOM 1575 C C . GLN A 1 198 ? 23.606 -11.013 8.902 1.00 82.06 198 GLN A C 1
ATOM 1577 O O . GLN A 1 198 ? 22.557 -10.752 9.485 1.00 82.06 198 GLN A O 1
ATOM 1582 N N . TYR A 1 199 ? 23.602 -11.461 7.641 1.00 81.44 199 TYR A N 1
ATOM 1583 C CA . TYR A 1 199 ? 22.356 -11.731 6.923 1.00 81.44 199 TYR A CA 1
ATOM 1584 C C . TYR A 1 199 ? 21.608 -12.936 7.508 1.00 81.44 199 TYR A C 1
ATOM 1586 O O . TYR A 1 199 ? 20.380 -12.907 7.604 1.00 81.44 199 TYR A O 1
ATOM 1594 N N . VAL A 1 200 ? 22.326 -13.985 7.915 1.00 83.56 200 VAL A N 1
ATOM 1595 C CA . VAL A 1 200 ? 21.721 -15.160 8.561 1.00 83.56 200 VAL A CA 1
ATOM 1596 C C . VAL A 1 200 ? 21.103 -14.766 9.902 1.00 83.56 200 VAL A C 1
ATOM 1598 O O . VAL A 1 200 ? 19.942 -15.085 10.145 1.00 83.56 200 VAL A O 1
ATOM 1601 N N . GLU A 1 201 ? 21.819 -13.998 10.724 1.00 86.38 201 GLU A N 1
ATOM 1602 C CA . GLU A 1 201 ? 21.293 -13.449 11.983 1.00 86.38 201 GLU A CA 1
ATOM 1603 C C . GLU A 1 201 ? 20.043 -12.593 11.746 1.00 86.38 201 GLU A C 1
ATOM 1605 O O . GLU A 1 201 ? 19.013 -12.786 12.395 1.00 86.38 201 GLU A O 1
ATOM 1610 N N . GLN A 1 202 ? 20.083 -11.696 10.755 1.00 85.69 202 GLN A N 1
ATOM 1611 C CA . GLN A 1 202 ? 18.926 -10.880 10.394 1.00 85.69 202 GLN A CA 1
ATOM 1612 C C . GLN A 1 202 ? 17.749 -11.730 9.899 1.00 85.69 202 GLN A C 1
ATOM 1614 O O . GLN A 1 202 ? 16.598 -11.413 10.192 1.00 85.69 202 GLN A O 1
ATOM 1619 N N . SER A 1 203 ? 18.017 -12.819 9.180 1.00 84.94 203 SER A N 1
ATOM 1620 C CA . SER A 1 203 ? 16.982 -13.745 8.713 1.00 84.94 203 SER A CA 1
ATOM 1621 C C . SER A 1 203 ? 16.301 -14.448 9.885 1.00 84.94 203 SER A C 1
ATOM 1623 O O . SER A 1 203 ? 15.074 -14.501 9.927 1.00 84.94 203 SER A O 1
ATOM 1625 N N . VAL A 1 204 ? 17.067 -14.902 10.883 1.00 88.00 204 VAL A N 1
ATOM 1626 C CA . VAL A 1 204 ? 16.515 -15.460 12.129 1.00 88.00 204 VAL A CA 1
ATOM 1627 C C . VAL A 1 204 ? 15.649 -14.419 12.843 1.00 88.00 204 VAL A C 1
ATOM 1629 O O . VAL A 1 204 ? 14.512 -14.718 13.212 1.00 88.00 204 VAL A O 1
ATOM 1632 N N . ASN A 1 205 ? 16.120 -13.174 12.950 1.00 89.94 205 ASN A N 1
ATOM 1633 C CA . ASN A 1 205 ? 15.336 -12.079 13.528 1.00 89.94 205 ASN A CA 1
ATOM 1634 C C . ASN A 1 205 ? 14.037 -11.813 12.752 1.00 89.94 205 ASN A C 1
ATOM 1636 O O . ASN A 1 205 ? 12.997 -11.588 13.367 1.00 89.94 205 ASN A O 1
ATOM 1640 N N . ASN A 1 206 ? 14.058 -11.881 11.417 1.00 89.19 206 ASN A N 1
ATOM 1641 C CA . ASN A 1 206 ? 12.860 -11.720 10.589 1.00 89.19 206 ASN A CA 1
ATOM 1642 C C . ASN A 1 206 ? 11.838 -12.841 10.831 1.00 89.19 206 ASN A C 1
ATOM 1644 O O . ASN A 1 206 ? 10.642 -12.562 10.906 1.00 89.19 206 ASN A O 1
ATOM 1648 N N . VAL A 1 207 ? 12.288 -14.087 11.012 1.00 89.19 207 VAL A N 1
ATOM 1649 C CA . VAL A 1 207 ? 11.403 -15.214 11.358 1.00 89.19 207 VAL A CA 1
ATOM 1650 C C . VAL A 1 207 ? 10.804 -15.037 12.754 1.00 89.19 207 VAL A C 1
ATOM 1652 O O . VAL A 1 207 ? 9.608 -15.259 12.940 1.00 89.19 207 VAL A O 1
ATOM 1655 N N . ILE A 1 208 ? 11.594 -14.584 13.733 1.00 89.81 208 ILE A N 1
ATOM 1656 C CA . ILE A 1 208 ? 11.091 -14.267 15.080 1.00 89.81 208 ILE A CA 1
ATOM 1657 C C . ILE A 1 208 ? 10.040 -13.157 15.000 1.00 89.81 208 ILE A C 1
ATOM 1659 O O . ILE A 1 208 ? 8.957 -13.293 15.565 1.00 89.81 208 ILE A O 1
ATOM 1663 N N . MET A 1 209 ? 10.324 -12.089 14.254 1.00 89.81 209 MET A N 1
ATOM 1664 C CA . MET A 1 209 ? 9.384 -11.000 14.000 1.00 89.81 209 MET A CA 1
ATOM 1665 C C . MET A 1 209 ? 8.080 -11.515 13.377 1.00 89.81 209 MET A C 1
ATOM 1667 O O . MET A 1 209 ? 6.999 -11.186 13.865 1.00 89.81 209 MET A O 1
ATOM 1671 N N . LEU A 1 210 ? 8.157 -12.383 12.367 1.00 89.94 210 LEU A N 1
ATOM 1672 C CA . LEU A 1 210 ? 6.980 -12.996 11.754 1.00 89.94 210 LEU A CA 1
ATOM 1673 C C . LEU A 1 210 ? 6.173 -13.822 12.768 1.00 89.94 210 LEU A C 1
ATOM 1675 O O . LEU A 1 210 ? 4.956 -13.674 12.846 1.00 89.94 210 LEU A O 1
ATOM 1679 N N . LYS A 1 211 ? 6.837 -14.636 13.596 1.00 89.38 211 LYS A N 1
ATOM 1680 C CA . LYS A 1 211 ? 6.177 -15.403 14.662 1.00 89.38 211 LYS A CA 1
ATOM 1681 C C . LYS A 1 211 ? 5.462 -14.483 15.654 1.00 89.38 211 LYS A C 1
ATOM 1683 O O . LYS A 1 211 ? 4.321 -14.760 16.026 1.00 89.38 211 LYS A O 1
ATOM 1688 N N . THR A 1 212 ? 6.101 -13.387 16.059 1.00 88.88 212 THR A N 1
ATOM 1689 C CA . THR A 1 212 ? 5.507 -12.376 16.946 1.00 88.88 212 THR A CA 1
ATOM 1690 C C . THR A 1 212 ? 4.278 -11.736 16.307 1.00 88.88 212 THR A C 1
ATOM 1692 O O . THR A 1 212 ? 3.242 -11.630 16.959 1.00 88.88 212 THR A O 1
ATOM 1695 N N . TYR A 1 213 ? 4.356 -11.383 15.021 1.00 88.81 213 TYR A N 1
ATOM 1696 C CA . TYR A 1 213 ? 3.226 -10.838 14.272 1.00 88.81 213 TYR A CA 1
ATOM 1697 C C . TYR A 1 213 ? 2.044 -11.814 14.235 1.00 88.81 213 TYR A C 1
ATOM 1699 O O . TYR A 1 213 ? 0.933 -11.445 14.604 1.00 88.81 213 TYR A O 1
ATOM 1707 N N . VAL A 1 214 ? 2.285 -13.077 13.866 1.00 88.75 214 VAL A N 1
ATOM 1708 C CA . VAL A 1 214 ? 1.238 -14.112 13.804 1.00 88.75 214 VAL A CA 1
ATOM 1709 C C . VAL A 1 214 ? 0.624 -14.366 15.182 1.00 88.75 214 VAL A C 1
ATOM 1711 O O . VAL A 1 214 ? -0.590 -14.507 15.305 1.00 88.75 214 VAL A O 1
ATOM 1714 N N . SER A 1 215 ? 1.437 -14.350 16.239 1.00 87.81 215 SER A N 1
ATOM 1715 C CA . SER A 1 215 ? 0.951 -14.500 17.616 1.00 87.81 215 SER A CA 1
ATOM 1716 C C . SER A 1 215 ? 0.024 -13.349 18.028 1.00 87.81 215 SER A C 1
ATOM 1718 O O . SER A 1 215 ? -0.963 -13.576 18.725 1.00 87.81 215 SER A O 1
ATOM 1720 N N . ALA A 1 216 ? 0.296 -12.127 17.558 1.00 87.69 216 ALA A N 1
ATOM 1721 C CA . ALA A 1 216 ? -0.521 -10.949 17.842 1.00 87.69 216 ALA A CA 1
ATOM 1722 C C . ALA A 1 216 ? -1.893 -10.972 17.134 1.00 87.69 216 ALA A C 1
ATOM 1724 O O . ALA A 1 216 ? -2.847 -10.372 17.635 1.00 87.69 216 ALA A O 1
ATOM 1725 N N . ILE A 1 217 ? -2.039 -11.708 16.021 1.00 88.31 217 ILE A N 1
ATOM 1726 C CA . ILE A 1 217 ? -3.330 -11.886 15.323 1.00 88.31 217 ILE A CA 1
ATOM 1727 C C . ILE A 1 217 ? -4.363 -12.528 16.252 1.00 88.31 217 ILE A C 1
ATOM 1729 O O . ILE A 1 217 ? -5.512 -12.088 16.290 1.00 88.31 217 ILE A O 1
ATOM 1733 N N . LYS A 1 218 ? -3.951 -13.497 17.080 1.00 87.00 218 LYS A N 1
ATOM 1734 C CA . LYS A 1 218 ? -4.841 -14.148 18.053 1.00 87.00 218 LYS A CA 1
ATOM 1735 C C . LYS A 1 218 ? -5.454 -13.147 19.038 1.00 87.00 218 LYS A C 1
ATOM 1737 O O . LYS A 1 218 ? -6.625 -13.268 19.388 1.00 87.00 218 LYS A O 1
ATOM 1742 N N . SER A 1 219 ? -4.686 -12.145 19.463 1.00 89.12 219 SER A N 1
ATOM 1743 C CA . SER A 1 219 ? -5.182 -11.091 20.352 1.00 89.12 219 SER A CA 1
ATOM 1744 C C . SER A 1 219 ? -6.227 -10.206 19.670 1.00 89.12 219 SER A C 1
ATOM 1746 O O . SER A 1 219 ? -7.201 -9.824 20.312 1.00 89.12 219 SER A O 1
ATOM 1748 N N . ILE A 1 220 ? -6.076 -9.918 18.371 1.00 89.88 220 ILE A N 1
ATOM 1749 C CA . ILE A 1 220 ? -7.100 -9.196 17.597 1.00 89.88 220 ILE A CA 1
ATOM 1750 C C . ILE A 1 220 ? -8.359 -10.044 17.440 1.00 89.88 220 ILE A C 1
ATOM 1752 O O . ILE A 1 220 ? -9.456 -9.534 17.653 1.00 89.88 220 ILE A O 1
ATOM 1756 N N . PHE A 1 221 ? -8.210 -11.328 17.112 1.00 89.94 221 PHE A N 1
ATOM 1757 C CA . PHE A 1 221 ? -9.340 -12.248 16.984 1.00 89.94 221 PHE A CA 1
ATOM 1758 C C . PHE A 1 221 ? -10.202 -12.259 18.253 1.00 89.94 221 PHE A C 1
ATOM 1760 O O . PHE A 1 221 ? -11.423 -12.142 18.182 1.00 89.94 221 PHE A O 1
ATOM 1767 N N . GLN A 1 222 ? -9.558 -12.344 19.421 1.00 89.75 222 GLN A N 1
ATOM 1768 C CA . GLN A 1 222 ? -10.236 -12.288 20.716 1.00 89.75 222 GLN A CA 1
ATOM 1769 C C . GLN A 1 222 ? -10.873 -10.917 20.974 1.00 89.75 222 GLN A C 1
ATOM 1771 O O . GLN A 1 222 ? -12.010 -10.849 21.438 1.00 89.75 222 GLN A O 1
ATOM 1776 N N . ALA A 1 223 ? -10.173 -9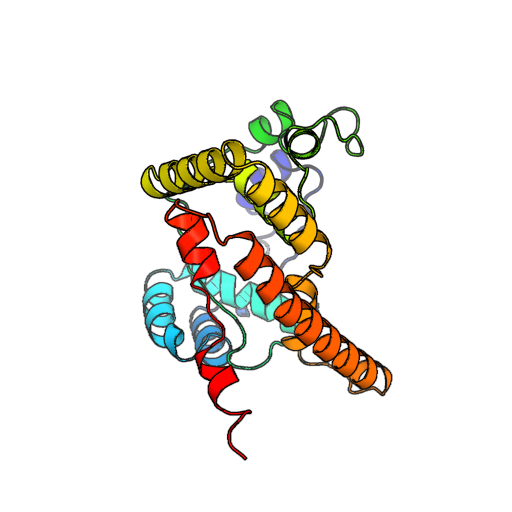.830 20.640 1.00 90.81 223 ALA A N 1
ATOM 1777 C CA . ALA A 1 223 ? -10.681 -8.474 20.822 1.00 90.81 223 ALA A CA 1
ATOM 1778 C C . ALA A 1 223 ? -11.918 -8.174 19.956 1.00 90.81 223 ALA A C 1
ATOM 1780 O O . ALA A 1 223 ? -12.788 -7.430 20.392 1.00 90.81 223 ALA A O 1
ATOM 1781 N N . LEU A 1 224 ? -12.035 -8.779 18.769 1.00 91.12 224 LEU A N 1
ATOM 1782 C CA . LEU A 1 224 ? -13.183 -8.639 17.861 1.00 91.12 224 LEU A CA 1
ATOM 1783 C C . LEU A 1 224 ? -14.349 -9.595 18.183 1.00 91.12 224 LEU A C 1
ATOM 1785 O O . LEU A 1 224 ? -15.236 -9.797 17.354 1.00 91.12 224 LEU A O 1
ATOM 1789 N N . GLY A 1 225 ? -14.384 -10.187 19.381 1.00 88.06 225 GLY A N 1
ATOM 1790 C CA . GLY A 1 225 ? -15.404 -11.169 19.764 1.00 88.06 225 GLY A CA 1
ATOM 1791 C C . GLY A 1 225 ? -16.851 -10.672 19.637 1.00 88.06 225 GLY A C 1
ATOM 1792 O O . GLY A 1 225 ? -17.723 -11.451 19.253 1.00 88.06 225 GLY A O 1
ATOM 1793 N N . ALA A 1 226 ? -17.089 -9.384 19.903 1.00 89.94 226 ALA A N 1
ATOM 1794 C CA . ALA A 1 226 ? -18.407 -8.741 19.864 1.00 89.94 226 ALA A CA 1
ATOM 1795 C C . ALA A 1 226 ? -18.714 -8.003 18.543 1.00 89.94 226 ALA A C 1
ATOM 1797 O O . ALA A 1 226 ? -19.716 -7.283 18.465 1.00 89.94 226 ALA A O 1
ATOM 1798 N N . ALA A 1 227 ? -17.860 -8.146 17.523 1.00 91.50 227 ALA A N 1
ATOM 1799 C CA . ALA A 1 227 ? -18.049 -7.500 16.228 1.00 91.50 227 ALA A CA 1
ATOM 1800 C C . ALA A 1 227 ? -19.331 -7.992 15.539 1.00 91.50 227 ALA A C 1
ATOM 1802 O O . ALA A 1 227 ? -19.683 -9.168 15.620 1.00 91.50 227 ALA A O 1
ATOM 1803 N N . GLN A 1 228 ? -20.023 -7.080 14.864 1.00 90.88 228 GLN A N 1
ATOM 1804 C CA . GLN A 1 228 ? -21.265 -7.343 14.127 1.00 90.88 228 GLN A CA 1
ATOM 1805 C C . GLN A 1 228 ? -21.202 -6.867 12.676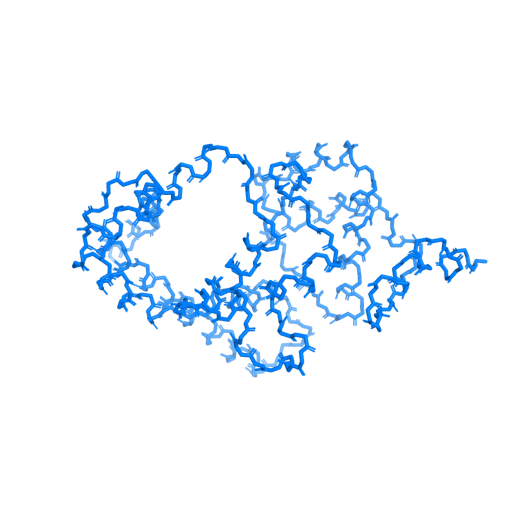 1.00 90.88 228 GLN A C 1
ATOM 1807 O O . GLN A 1 228 ? -21.959 -7.345 11.842 1.00 90.88 228 GLN A O 1
ATOM 1812 N N . SER A 1 229 ? -20.315 -5.926 12.365 1.00 92.19 229 SER A N 1
ATOM 1813 C CA . SER A 1 229 ? -20.125 -5.440 11.003 1.00 92.19 229 SER A CA 1
ATOM 1814 C C . SER A 1 229 ? -19.417 -6.474 10.123 1.00 92.19 229 SER A C 1
ATOM 1816 O O . SER A 1 229 ? -18.400 -7.048 10.519 1.00 92.19 229 SER A O 1
ATOM 1818 N N . ASP A 1 230 ? -19.899 -6.641 8.888 1.00 90.62 230 ASP A N 1
ATOM 1819 C CA . ASP A 1 230 ? -19.352 -7.601 7.914 1.00 90.62 230 ASP A CA 1
ATOM 1820 C C . ASP A 1 230 ? -17.838 -7.447 7.720 1.00 90.62 230 ASP A C 1
ATOM 1822 O O . ASP A 1 230 ? -17.105 -8.427 7.613 1.00 90.62 230 ASP A O 1
ATOM 1826 N N . LEU A 1 231 ? -17.345 -6.203 7.719 1.00 90.75 231 LEU A N 1
ATOM 1827 C CA . LEU A 1 231 ? -15.922 -5.905 7.572 1.00 90.75 231 LEU A CA 1
ATOM 1828 C C . LEU A 1 231 ? -15.098 -6.457 8.747 1.00 90.75 231 LEU A C 1
ATOM 1830 O O . LEU A 1 231 ? -14.054 -7.067 8.528 1.00 90.75 231 LEU A O 1
ATOM 1834 N N . LEU A 1 232 ? -15.542 -6.238 9.989 1.00 90.31 232 LEU A N 1
ATOM 1835 C CA . LEU A 1 232 ? -14.826 -6.707 11.179 1.00 90.31 232 LEU A CA 1
ATOM 1836 C C . LEU A 1 232 ? -14.957 -8.221 11.353 1.00 90.31 232 LEU A C 1
ATOM 1838 O O . LEU A 1 232 ? -13.997 -8.860 11.784 1.00 90.31 232 LEU A O 1
ATOM 1842 N N . LEU A 1 233 ? -16.098 -8.796 10.966 1.00 90.50 233 LEU A N 1
ATOM 1843 C CA . LEU A 1 233 ? -16.286 -10.244 10.898 1.00 90.50 233 LEU A CA 1
ATOM 1844 C C . LEU A 1 233 ? -15.343 -10.871 9.872 1.00 90.50 233 LEU A C 1
ATOM 1846 O O . LEU A 1 233 ? -14.620 -11.794 10.220 1.00 90.50 233 LEU A O 1
ATOM 1850 N N . THR A 1 234 ? -15.232 -10.294 8.673 1.00 88.31 234 THR A N 1
ATOM 1851 C CA . THR A 1 234 ? -14.275 -10.758 7.655 1.00 88.31 234 THR A CA 1
ATOM 1852 C C . THR A 1 234 ? -12.843 -10.723 8.191 1.00 88.31 234 THR A C 1
ATOM 1854 O O . THR A 1 234 ? -12.093 -11.668 7.986 1.00 88.31 234 THR A O 1
ATOM 1857 N N . ILE A 1 235 ? -12.451 -9.661 8.911 1.00 86.12 235 ILE A N 1
ATOM 1858 C CA . ILE A 1 235 ? -11.116 -9.554 9.531 1.00 86.12 235 ILE A CA 1
ATOM 1859 C C . ILE A 1 235 ? -10.907 -10.632 10.601 1.00 86.12 235 ILE A C 1
ATOM 1861 O O . ILE A 1 235 ? -9.810 -11.175 10.715 1.00 86.12 235 ILE A O 1
ATOM 1865 N N . ARG A 1 236 ? -11.942 -10.942 11.384 1.00 84.38 236 ARG A N 1
ATOM 1866 C CA . ARG A 1 236 ? -11.912 -12.004 12.394 1.00 84.38 236 ARG A CA 1
ATOM 1867 C C . ARG A 1 236 ? -11.826 -13.395 11.759 1.00 84.38 236 ARG A C 1
ATOM 1869 O O . ARG A 1 236 ? -11.123 -14.247 12.283 1.00 84.38 236 ARG A O 1
ATOM 1876 N N . GLU A 1 237 ? -12.518 -13.617 10.649 1.00 75.62 237 GLU A N 1
ATOM 1877 C CA . GLU A 1 237 ? -12.583 -14.892 9.927 1.00 75.62 237 GLU A CA 1
ATOM 1878 C C . GLU A 1 237 ? -11.372 -15.160 9.027 1.00 75.62 237 GLU A C 1
ATOM 1880 O O . GLU A 1 237 ? -11.290 -16.237 8.437 1.00 75.62 237 GLU A O 1
ATOM 1885 N N . VAL A 1 238 ? -10.399 -14.238 8.945 1.00 66.50 238 VAL A N 1
ATOM 1886 C CA . VAL A 1 238 ? -9.062 -14.543 8.404 1.00 66.50 238 VAL A CA 1
ATOM 1887 C C . VAL A 1 238 ? -8.348 -15.477 9.385 1.00 66.50 238 VAL A C 1
ATOM 1889 O O . VAL A 1 238 ? -7.442 -15.096 10.124 1.00 66.50 238 VAL A O 1
ATOM 1892 N N . ASP A 1 239 ? -8.823 -16.712 9.439 1.00 42.84 239 ASP A N 1
ATOM 1893 C CA . ASP A 1 239 ? -8.380 -17.729 10.361 1.00 42.84 239 ASP A CA 1
ATOM 1894 C C . ASP A 1 239 ? -7.126 -18.404 9.777 1.00 42.84 239 ASP A C 1
ATOM 1896 O O . ASP A 1 239 ? -7.164 -18.930 8.662 1.00 42.84 239 ASP A O 1
ATOM 1900 N N . PRO A 1 240 ? -5.982 -18.421 10.482 1.00 44.88 240 PRO A N 1
ATOM 1901 C CA . PRO A 1 240 ? -4.808 -19.183 10.057 1.00 44.88 240 PRO A CA 1
ATOM 1902 C C . PRO A 1 240 ? -4.970 -20.712 10.245 1.00 44.88 240 PRO A C 1
ATOM 1904 O O . PRO A 1 240 ? -3.994 -21.459 10.146 1.00 44.88 240 PRO A O 1
ATOM 1907 N N . THR A 1 241 ? -6.175 -21.209 10.540 1.00 39.28 241 THR A N 1
ATOM 1908 C CA . THR A 1 241 ? -6.447 -22.564 11.047 1.00 39.28 241 THR A CA 1
ATOM 1909 C C . THR A 1 241 ? -6.265 -23.758 10.117 1.00 39.28 241 THR A C 1
ATOM 1911 O O . THR A 1 241 ? -6.121 -24.841 10.687 1.00 39.28 241 THR A O 1
ATOM 1914 N N . PRO A 1 242 ? -6.115 -23.686 8.776 1.00 35.41 242 PRO A N 1
ATOM 1915 C CA . PRO A 1 242 ? -5.753 -24.905 8.053 1.00 35.41 242 PRO A CA 1
ATOM 1916 C C . PRO A 1 242 ? -4.359 -25.427 8.447 1.00 35.41 242 PRO A C 1
ATOM 1918 O O . PRO A 1 242 ? -4.089 -26.616 8.312 1.00 35.41 242 PRO A O 1
ATOM 1921 N N . LEU A 1 243 ? -3.469 -24.564 8.965 1.00 34.56 243 LEU A N 1
ATOM 1922 C CA . LEU A 1 243 ? -2.079 -24.927 9.271 1.00 34.56 243 LEU A CA 1
ATOM 1923 C C . LEU A 1 243 ? -1.826 -25.307 10.739 1.00 34.56 243 LEU A C 1
ATOM 1925 O O . LEU A 1 243 ? -0.864 -26.019 11.017 1.00 34.56 243 LEU A O 1
ATOM 1929 N N . TRP A 1 244 ? -2.682 -24.897 11.681 1.00 36.00 244 TRP A N 1
ATOM 1930 C CA . TRP A 1 244 ? -2.493 -25.212 13.109 1.00 36.00 244 TRP A CA 1
ATOM 1931 C C . TRP A 1 244 ? -3.083 -26.565 13.530 1.00 36.00 244 TRP A C 1
ATOM 1933 O O . TRP A 1 244 ? -2.727 -27.076 14.591 1.00 36.00 244 TRP A O 1
ATOM 1943 N N . CYS A 1 245 ? -3.921 -27.193 12.698 1.00 29.41 245 CYS A N 1
ATOM 1944 C CA . CYS A 1 245 ? -4.427 -28.544 12.963 1.00 29.41 245 CYS A CA 1
ATOM 1945 C C . CYS A 1 245 ? -3.378 -29.654 12.753 1.00 29.41 245 CYS A C 1
ATOM 1947 O O . CYS A 1 245 ? -3.603 -30.776 13.197 1.00 29.41 245 CYS A O 1
ATOM 1949 N N . PHE A 1 246 ? -2.218 -29.361 12.150 1.00 33.00 246 PHE A N 1
ATOM 1950 C CA . PHE A 1 246 ? -1.186 -30.371 11.877 1.00 33.00 246 PHE A CA 1
ATOM 1951 C C . PHE A 1 246 ? -0.099 -30.513 12.953 1.00 33.00 246 PHE A C 1
ATOM 1953 O O . PHE A 1 246 ? 0.742 -31.397 12.833 1.00 33.00 246 PHE A O 1
ATOM 1960 N N . THR A 1 247 ? -0.100 -29.710 14.026 1.00 33.38 247 THR A N 1
ATOM 1961 C CA . THR A 1 247 ? 0.957 -29.784 15.063 1.00 33.38 247 THR A CA 1
ATOM 1962 C C . THR A 1 247 ? 0.467 -30.191 16.456 1.00 33.38 247 THR A C 1
ATOM 1964 O O . THR A 1 247 ? 1.168 -29.950 17.434 1.00 33.38 247 THR A O 1
ATOM 1967 N N . GLN A 1 248 ? -0.717 -30.801 16.581 1.00 30.34 248 GLN A N 1
ATOM 1968 C CA . GLN A 1 248 ? -1.180 -31.412 17.844 1.00 30.34 248 GLN A CA 1
ATOM 1969 C C . GLN A 1 248 ? -1.583 -32.893 17.725 1.00 30.34 248 GLN A C 1
ATOM 1971 O O . GLN A 1 248 ? -2.245 -33.426 18.609 1.00 30.34 248 GLN A O 1
ATOM 1976 N N . SER A 1 249 ? -1.150 -33.588 16.673 1.00 33.09 249 SER A N 1
ATOM 1977 C CA . SER A 1 249 ? -1.271 -35.050 16.577 1.00 33.09 249 SER A CA 1
ATOM 1978 C C . SER A 1 249 ? 0.071 -35.693 16.219 1.00 33.09 249 SER A C 1
ATOM 1980 O O . SER A 1 249 ? 0.291 -36.110 15.085 1.00 33.09 249 SER A O 1
ATOM 1982 N N . ASN A 1 250 ? 0.987 -35.688 17.194 1.00 30.22 250 ASN A N 1
ATOM 1983 C CA . ASN A 1 250 ? 1.902 -36.782 17.572 1.00 30.22 250 ASN A CA 1
ATOM 1984 C C . ASN A 1 250 ? 2.907 -36.300 18.621 1.00 30.22 250 ASN A C 1
ATOM 1986 O O . ASN A 1 250 ? 3.577 -35.275 18.367 1.00 30.22 250 ASN A O 1
#